Protein AF-A0A5D0D3T8-F1 (afdb_monomer)

Radius of gyration: 17.82 Å; Cα contacts (8 Å, |Δi|>4): 551; chains: 1; bounding box: 51×37×52 Å

Nearest PDB structures (foldseek):
  6w3i-assembly1_B  TM=3.544E-01  e=1.203E-01  Homo sapiens
  4n7z-assembly1_A-2  TM=3.523E-01  e=1.956E-01  Homo sapiens
  8xpg-assembly1_B  TM=3.836E-01  e=3.356E-01  Homo sapiens
  4qtq-assembly1_A  TM=2.579E-01  e=4.485E+00  Xanthomonas citri pv. citri str. 306
  8wgo-assembly1_B  TM=1.295E-01  e=2.911E+00  Streptococcus pneumoniae

Organism: NCBI:txid862114

pLDDT: mean 92.75, std 7.11, range [47.78, 98.62]

Mean predicted aligned error: 4.24 Å

Solvent-accessible surface area (backbone atoms only — not comparable to full-atom values): 12600 Å² total; per-residue (Å²): 130,83,82,55,67,49,66,22,55,34,93,87,76,73,41,66,54,67,61,87,79,74,75,49,91,90,37,82,38,55,22,42,26,86,27,64,50,51,33,82,59,53,96,88,52,89,73,76,57,86,87,61,86,82,76,80,52,26,71,65,66,80,56,61,76,39,74,41,32,31,41,36,28,60,63,43,48,49,47,62,67,44,77,46,39,26,57,46,58,26,37,65,29,66,76,61,35,47,88,73,35,53,82,42,50,65,54,14,24,44,34,33,30,23,37,75,43,80,77,48,75,63,76,56,34,32,39,31,34,30,40,30,67,40,65,45,40,54,72,48,32,66,79,76,36,75,77,42,85,21,77,66,49,39,55,56,44,45,69,31,71,70,16,33,33,32,72,55,94,53,36,34,44,36,38,12,32,55,95,76,59,32,37,34,36,34,38,30,38,56,55,98,91,40,41,28,42,35,34,36,33,45,39,42,96,78,43,42,33,32,35,36,28,22,23,40,41,45,65,72,48,42,54,54,38,58,74,61,38,48,79,57,132

Foldseek 3Di:
DDWDKDWAAQPPPRHTFDDDPDDPPQFPAKAAEPQKFWDPDDPPDDDDDFPDDDDDTAQADDDAQDKTKIKGFPPDIDTAPDKGKYKDFGDPCSVVNCLVVVVRLQRIWIWIWGFNDWPDDDNTMTITMIHTHDIGRLNCQQVPFDEDAPPPVLVVLVVAAAWAWEDDDQWIWIWHDDVPQWTKIWIWGQDPNWIWGAKMWTDHSRGTMMGGHTHTYDPVSNVVSVVRHDYDD

Structure (mmCIF, N/CA/C/O backbone):
data_AF-A0A5D0D3T8-F1
#
_entry.id   AF-A0A5D0D3T8-F1
#
loop_
_atom_site.group_PDB
_atom_site.id
_atom_site.type_symbol
_atom_site.label_atom_id
_atom_site.label_alt_id
_atom_site.label_comp_id
_atom_site.label_asym_id
_atom_site.label_entity_id
_atom_site.label_seq_id
_atom_site.pdbx_PDB_ins_code
_atom_site.Cartn_x
_atom_site.Cartn_y
_atom_site.Cartn_z
_atom_site.occupancy
_atom_site.B_iso_or_equiv
_atom_site.auth_seq_id
_atom_site.auth_comp_id
_atom_site.auth_asym_id
_atom_site.auth_atom_id
_atom_site.pdbx_PDB_model_num
ATOM 1 N N . MET A 1 1 ? 30.427 -3.604 -12.478 1.00 47.78 1 MET A N 1
ATOM 2 C CA . MET A 1 1 ? 29.131 -3.521 -13.167 1.00 47.78 1 MET A CA 1
ATOM 3 C C . MET A 1 1 ? 28.343 -2.585 -12.295 1.00 47.78 1 MET A C 1
ATOM 5 O O . MET A 1 1 ? 28.154 -2.926 -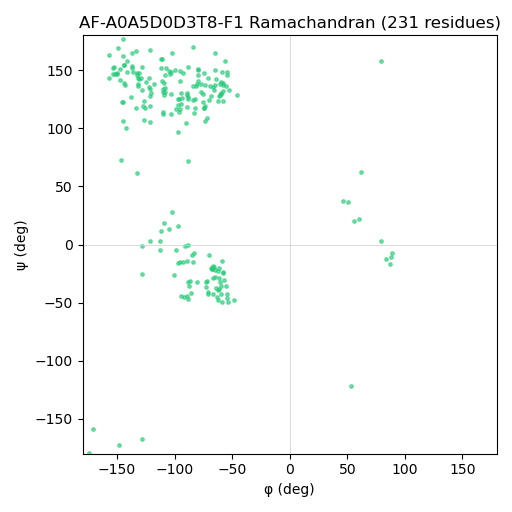11.135 1.00 47.78 1 MET A O 1
ATOM 9 N N . ASP A 1 2 ? 28.119 -1.367 -12.769 1.00 60.19 2 ASP A N 1
ATOM 10 C CA . ASP A 1 2 ? 27.501 -0.336 -11.941 1.00 60.19 2 ASP A CA 1
ATOM 11 C C . ASP A 1 2 ? 26.056 -0.749 -11.659 1.00 60.19 2 ASP A C 1
ATOM 13 O O . ASP A 1 2 ? 25.374 -1.266 -12.546 1.00 60.19 2 ASP A O 1
ATOM 17 N N . GLU A 1 3 ? 25.634 -0.609 -10.407 1.00 82.62 3 GLU A N 1
ATOM 18 C CA . GLU A 1 3 ? 24.265 -0.893 -9.990 1.00 82.62 3 GLU A CA 1
ATOM 19 C C . GLU A 1 3 ? 23.316 0.067 -10.722 1.00 82.62 3 GLU A C 1
ATOM 21 O O . GLU A 1 3 ? 23.489 1.286 -10.661 1.00 82.62 3 GLU A O 1
ATOM 26 N N . GLU A 1 4 ? 22.336 -0.468 -11.457 1.00 93.25 4 GLU A N 1
ATOM 27 C CA . GLU A 1 4 ? 21.310 0.366 -12.080 1.00 93.25 4 GLU A CA 1
ATOM 28 C C . GLU A 1 4 ? 20.343 0.847 -10.995 1.00 93.25 4 GLU A C 1
ATOM 30 O O . GLU A 1 4 ? 19.691 0.042 -10.334 1.00 93.25 4 GLU A O 1
ATOM 35 N N . ILE A 1 5 ? 20.269 2.163 -10.799 1.00 93.38 5 ILE A N 1
ATOM 36 C CA . ILE A 1 5 ? 19.398 2.804 -9.811 1.00 93.38 5 ILE A CA 1
ATOM 37 C C . ILE A 1 5 ? 18.285 3.543 -10.547 1.00 93.38 5 ILE A C 1
ATOM 39 O O . ILE A 1 5 ? 18.540 4.292 -11.494 1.00 93.38 5 ILE A O 1
ATOM 43 N N . ILE A 1 6 ? 17.055 3.356 -10.081 1.00 94.12 6 ILE A N 1
ATOM 44 C CA . ILE A 1 6 ? 15.869 4.073 -10.541 1.00 94.12 6 ILE A CA 1
ATOM 45 C C . ILE A 1 6 ? 15.547 5.113 -9.482 1.00 94.12 6 ILE A C 1
ATOM 47 O O . ILE A 1 6 ? 15.192 4.760 -8.361 1.00 94.12 6 ILE A O 1
ATOM 51 N N . VAL A 1 7 ? 15.704 6.386 -9.832 1.00 94.12 7 VAL A N 1
ATOM 52 C CA . VAL A 1 7 ? 15.409 7.520 -8.957 1.00 94.12 7 VAL A CA 1
ATOM 53 C C . VAL A 1 7 ? 14.914 8.689 -9.795 1.00 94.12 7 VAL A C 1
ATOM 55 O O . VAL A 1 7 ? 15.422 8.933 -10.891 1.00 94.12 7 VAL A O 1
ATOM 58 N N . PHE A 1 8 ? 13.934 9.411 -9.262 1.00 91.62 8 PHE A N 1
ATOM 59 C CA . PHE A 1 8 ? 13.349 10.584 -9.902 1.00 91.62 8 PHE A CA 1
ATOM 60 C C . PHE A 1 8 ? 13.686 11.869 -9.142 1.00 91.62 8 PHE A C 1
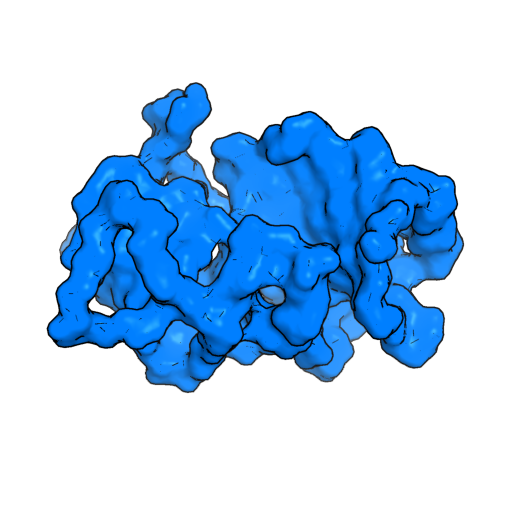ATOM 62 O O . PHE A 1 8 ? 14.046 11.853 -7.960 1.00 91.62 8 PHE A O 1
ATOM 69 N N . GLU A 1 9 ? 13.577 12.996 -9.840 1.00 89.19 9 GLU A N 1
ATOM 70 C CA . GLU A 1 9 ? 13.758 14.320 -9.255 1.00 89.19 9 GLU A CA 1
ATOM 71 C C . GLU A 1 9 ? 12.472 14.770 -8.549 1.00 89.19 9 GLU A C 1
ATOM 73 O O . GLU A 1 9 ? 11.363 14.643 -9.075 1.00 89.19 9 GLU A O 1
ATOM 78 N N . CYS A 1 10 ? 12.616 15.338 -7.354 1.00 85.38 10 CYS A N 1
ATOM 79 C CA . CYS A 1 10 ? 11.517 15.970 -6.649 1.00 85.38 10 CYS A CA 1
ATOM 80 C C . CYS A 1 10 ? 11.099 17.263 -7.351 1.00 85.38 10 CYS A C 1
ATOM 82 O O . CYS A 1 10 ? 11.894 18.192 -7.488 1.00 85.38 10 CYS A O 1
ATOM 84 N N . THR A 1 11 ? 9.820 17.368 -7.707 1.00 82.81 11 THR A N 1
ATOM 85 C CA . THR A 1 11 ? 9.253 18.555 -8.369 1.00 82.81 11 THR A CA 1
ATOM 86 C C . THR A 1 11 ? 9.238 19.804 -7.486 1.00 82.81 11 THR A C 1
ATOM 88 O O . THR A 1 11 ? 9.128 20.910 -8.008 1.00 82.81 11 THR A O 1
ATOM 91 N N . VAL A 1 12 ? 9.361 19.642 -6.163 1.00 84.56 12 VAL A N 1
ATOM 92 C CA . VAL A 1 12 ? 9.356 20.745 -5.189 1.00 84.56 12 VAL A CA 1
ATOM 93 C C . VAL A 1 12 ? 10.760 21.308 -4.964 1.00 84.56 12 VAL A C 1
ATOM 95 O O . VAL A 1 12 ? 10.944 22.522 -4.947 1.00 84.56 12 VAL A O 1
ATOM 98 N N . CYS A 1 13 ? 11.759 20.442 -4.757 1.00 87.50 13 CYS A N 1
ATOM 99 C CA . CYS A 1 13 ? 13.102 20.866 -4.340 1.00 87.50 13 CYS A CA 1
ATOM 100 C C . CYS A 1 13 ? 14.201 20.636 -5.386 1.00 87.50 13 CYS A C 1
ATOM 102 O O . CYS A 1 13 ? 15.341 21.041 -5.149 1.00 87.50 13 CYS A O 1
ATOM 104 N N . HIS A 1 14 ? 13.875 20.005 -6.517 1.00 86.00 14 HIS A N 1
ATOM 105 C CA . HIS A 1 14 ? 14.788 19.710 -7.626 1.00 86.00 14 HIS A CA 1
ATOM 106 C C . HIS A 1 14 ? 15.989 18.827 -7.264 1.00 86.00 14 HIS A C 1
ATOM 108 O O . HIS A 1 14 ? 17.032 18.841 -7.918 1.00 86.00 14 HIS A O 1
ATOM 114 N N . LYS A 1 15 ? 15.866 18.061 -6.178 1.00 87.69 15 LYS A N 1
ATOM 115 C CA . LYS A 1 15 ? 16.846 17.054 -5.765 1.00 87.69 15 LYS A CA 1
ATOM 116 C C . LYS A 1 15 ? 16.282 15.668 -6.026 1.00 87.69 15 LYS A C 1
ATOM 118 O O . LYS A 1 15 ? 15.072 15.472 -5.951 1.00 87.69 15 LYS A O 1
ATOM 123 N N . ASN A 1 16 ? 17.164 14.706 -6.269 1.00 85.38 16 ASN A N 1
ATOM 124 C CA . ASN A 1 16 ? 16.779 13.299 -6.282 1.00 85.38 16 ASN A CA 1
ATOM 125 C C . ASN A 1 16 ? 16.199 12.912 -4.921 1.00 85.38 16 ASN A C 1
ATOM 127 O O . ASN A 1 16 ? 16.737 13.326 -3.888 1.00 85.38 16 ASN A O 1
ATOM 131 N N . TYR A 1 17 ? 15.136 12.110 -4.927 1.00 82.44 17 TYR A N 1
ATOM 132 C CA . TYR A 1 17 ? 14.602 11.554 -3.689 1.00 82.44 17 TYR A CA 1
ATOM 133 C C . TYR A 1 17 ? 15.673 10.753 -2.966 1.00 82.44 17 TYR A C 1
ATOM 135 O O . TYR A 1 17 ? 16.451 10.023 -3.582 1.00 82.44 17 TYR A O 1
ATOM 143 N N . GLU A 1 18 ? 15.729 10.894 -1.647 1.00 82.81 18 GLU A N 1
ATOM 144 C CA . GLU A 1 18 ? 16.496 9.965 -0.836 1.00 82.81 18 GLU A CA 1
ATOM 145 C C . GLU A 1 18 ? 15.731 8.652 -0.743 1.00 82.81 18 GLU A C 1
ATOM 147 O O . GLU A 1 18 ? 14.502 8.625 -0.739 1.00 82.81 18 GLU A O 1
ATOM 152 N N . LYS A 1 19 ? 16.466 7.548 -0.661 1.00 82.50 19 LYS A N 1
ATOM 153 C CA . LYS A 1 19 ? 15.850 6.255 -0.413 1.00 82.50 19 LYS A CA 1
ATOM 154 C C . LYS A 1 19 ? 15.115 6.299 0.923 1.00 82.50 19 LYS A C 1
ATOM 156 O O . LYS A 1 19 ? 15.707 6.709 1.925 1.00 82.50 19 LYS A O 1
ATOM 161 N N . ALA A 1 20 ? 13.858 5.865 0.939 1.00 75.94 20 ALA A N 1
ATOM 162 C CA . ALA A 1 20 ? 13.082 5.780 2.166 1.00 75.94 20 ALA A CA 1
ATOM 163 C C . ALA A 1 20 ? 13.813 4.876 3.175 1.00 75.94 20 ALA A C 1
ATOM 165 O O . ALA A 1 20 ? 14.158 3.736 2.874 1.00 75.94 20 ALA A O 1
ATOM 166 N N . LYS A 1 21 ? 14.096 5.411 4.367 1.00 66.75 21 LYS A N 1
ATOM 167 C CA . LYS A 1 21 ? 14.776 4.696 5.468 1.00 66.75 21 LYS A CA 1
A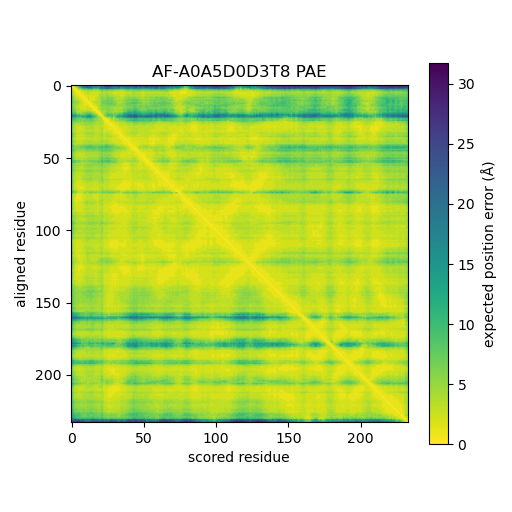TOM 168 C C . LYS A 1 21 ? 13.859 4.437 6.663 1.00 66.75 21 LYS A C 1
ATOM 170 O O . LYS A 1 21 ? 14.344 4.150 7.754 1.00 66.75 21 LYS A O 1
ATOM 175 N N . LYS A 1 22 ? 12.554 4.638 6.500 1.00 65.12 22 LYS A N 1
ATOM 176 C CA . LYS A 1 22 ? 11.613 4.642 7.618 1.00 65.12 22 LYS A CA 1
ATOM 177 C C . LYS A 1 22 ? 11.090 3.241 7.898 1.00 65.12 22 LYS A C 1
ATOM 179 O O . LYS A 1 22 ? 9.928 2.975 7.640 1.00 65.12 22 LYS A O 1
ATOM 184 N N . ASP A 1 23 ? 11.929 2.376 8.455 1.00 76.81 23 ASP A N 1
ATOM 185 C CA . ASP A 1 23 ? 11.395 1.230 9.192 1.00 76.81 23 ASP A CA 1
ATOM 186 C C . ASP A 1 23 ? 10.546 1.768 10.352 1.00 76.81 23 ASP A C 1
ATOM 188 O O . ASP A 1 23 ? 11.015 2.615 11.124 1.00 76.81 23 ASP A O 1
ATOM 192 N N . HIS A 1 24 ? 9.307 1.298 10.481 1.00 83.25 24 HIS A N 1
ATOM 193 C CA . HIS A 1 24 ? 8.466 1.634 11.625 1.00 83.25 24 HIS A CA 1
ATOM 194 C C . HIS A 1 24 ? 8.558 0.512 12.672 1.00 83.25 24 HIS A C 1
ATOM 196 O O . HIS A 1 24 ? 8.108 -0.598 12.398 1.00 83.25 24 HIS A O 1
ATOM 202 N N . PRO A 1 25 ? 9.114 0.750 13.878 1.00 85.38 25 PRO A N 1
ATOM 203 C CA . PRO A 1 25 ? 9.461 -0.325 14.821 1.00 85.38 25 PRO A CA 1
ATOM 204 C C . PRO A 1 25 ? 8.261 -1.158 15.296 1.00 85.38 25 PRO A C 1
ATOM 206 O O . PRO A 1 25 ? 8.403 -2.341 15.621 1.00 85.38 25 PRO A O 1
ATOM 209 N N . ASP A 1 26 ? 7.081 -0.545 15.326 1.00 91.62 26 ASP A N 1
ATOM 210 C CA . ASP A 1 26 ? 5.858 -1.196 15.787 1.00 91.62 26 ASP A CA 1
ATOM 211 C C . ASP A 1 26 ? 5.152 -2.027 14.707 1.00 91.62 26 ASP A C 1
ATOM 213 O O . ASP A 1 26 ? 4.341 -2.878 15.068 1.00 91.62 26 ASP A O 1
ATOM 217 N N . PHE A 1 27 ? 5.493 -1.851 13.424 1.00 93.75 27 PHE A N 1
ATOM 218 C CA . PHE A 1 27 ? 4.879 -2.568 12.303 1.00 93.75 27 PHE A CA 1
ATOM 219 C C . PHE A 1 27 ? 5.799 -3.658 11.747 1.00 93.75 27 PHE A C 1
ATOM 221 O O . PHE A 1 27 ? 7.026 -3.565 11.775 1.00 93.75 27 PHE A O 1
ATOM 228 N N . GLU A 1 28 ? 5.194 -4.719 11.228 1.00 95.12 28 GLU A N 1
ATOM 229 C CA . GLU A 1 28 ? 5.883 -5.856 10.623 1.00 95.12 28 GLU A CA 1
ATOM 230 C C . GLU A 1 28 ? 6.322 -5.588 9.187 1.00 95.12 28 GLU A C 1
ATOM 232 O O . GLU A 1 28 ? 7.339 -6.124 8.744 1.00 95.12 28 GLU A O 1
ATOM 237 N N . ILE A 1 29 ? 5.551 -4.780 8.460 1.00 96.00 29 ILE A N 1
ATOM 238 C CA . ILE A 1 29 ? 5.796 -4.450 7.060 1.00 96.00 29 ILE A CA 1
ATOM 239 C C . ILE A 1 29 ? 5.928 -2.938 6.934 1.00 96.00 29 ILE A C 1
ATOM 241 O O . ILE A 1 29 ? 5.131 -2.186 7.482 1.00 96.00 29 ILE A O 1
ATOM 245 N N . THR A 1 30 ? 6.931 -2.497 6.183 1.00 95.88 30 THR A N 1
ATOM 246 C CA . THR A 1 30 ? 7.117 -1.108 5.757 1.00 95.88 30 THR A CA 1
ATOM 247 C C . THR A 1 30 ? 7.283 -1.125 4.248 1.00 95.88 30 THR A C 1
ATOM 249 O O . THR A 1 30 ? 8.226 -1.742 3.753 1.00 95.88 30 THR A O 1
ATOM 252 N N . GLY A 1 31 ? 6.386 -0.462 3.524 1.00 95.31 31 GLY A N 1
ATOM 253 C CA . GLY A 1 31 ? 6.388 -0.406 2.068 1.00 95.31 31 GLY A CA 1
ATOM 254 C C . GLY A 1 31 ? 6.110 0.987 1.524 1.00 95.31 31 GLY A C 1
ATOM 255 O O . GLY A 1 31 ? 5.648 1.872 2.234 1.00 95.31 31 GLY A O 1
ATOM 256 N N . LEU A 1 32 ? 6.412 1.170 0.244 1.00 95.06 32 LEU A N 1
ATOM 257 C CA . LEU A 1 32 ? 6.058 2.374 -0.497 1.00 95.06 32 LEU A CA 1
ATOM 258 C C . LEU A 1 32 ? 4.554 2.383 -0.796 1.00 95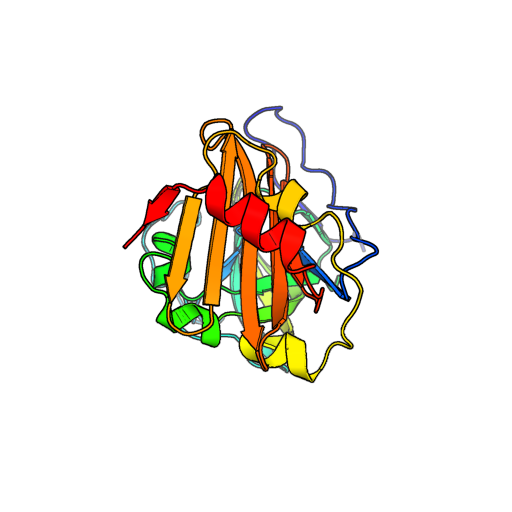.06 32 LEU A C 1
ATOM 260 O O . LEU A 1 32 ? 4.014 1.361 -1.230 1.00 95.06 32 LEU A O 1
ATOM 264 N N . ASP A 1 33 ? 3.907 3.525 -0.628 1.00 94.31 33 ASP A N 1
ATOM 265 C CA . ASP A 1 33 ? 2.516 3.744 -1.022 1.00 94.31 33 ASP A CA 1
ATOM 266 C C . ASP A 1 33 ? 2.463 4.662 -2.245 1.00 94.31 33 ASP A C 1
ATOM 268 O O . ASP A 1 33 ? 3.337 5.502 -2.421 1.00 94.31 33 ASP A O 1
ATOM 272 N N . ASN A 1 34 ? 1.496 4.440 -3.136 1.00 91.62 34 ASN A N 1
ATOM 273 C CA . ASN A 1 34 ? 1.157 5.344 -4.238 1.00 91.62 34 ASN A CA 1
ATOM 274 C C . ASN A 1 34 ? 2.357 5.897 -5.059 1.00 91.62 34 ASN A C 1
ATOM 276 O O . ASN A 1 34 ? 2.360 7.028 -5.534 1.00 91.62 34 ASN A O 1
ATOM 280 N N . VAL A 1 35 ? 3.384 5.070 -5.281 1.00 92.75 35 VAL A N 1
ATOM 281 C CA . VAL A 1 35 ? 4.520 5.357 -6.189 1.00 92.75 35 VAL A CA 1
ATOM 282 C C . VAL A 1 35 ? 4.548 4.438 -7.414 1.00 92.75 35 VAL A C 1
ATOM 284 O O . VAL A 1 35 ? 5.509 4.449 -8.192 1.00 92.75 35 VAL A O 1
ATOM 287 N N . MET A 1 36 ? 3.539 3.576 -7.536 1.00 93.81 36 MET A N 1
ATOM 288 C CA . MET A 1 36 ? 3.488 2.488 -8.499 1.00 93.81 36 MET A CA 1
ATOM 289 C C . MET A 1 36 ? 2.067 2.269 -9.006 1.00 93.81 36 MET A C 1
ATOM 291 O O . MET A 1 36 ? 1.166 1.919 -8.245 1.00 93.81 36 MET A O 1
ATOM 295 N N . ASP A 1 37 ? 1.914 2.369 -10.320 1.00 95.94 37 ASP A N 1
ATOM 296 C CA . ASP A 1 37 ? 0.695 2.001 -11.017 1.00 95.94 37 ASP A CA 1
ATOM 297 C C . ASP A 1 37 ? 0.813 0.562 -11.535 1.00 95.94 37 ASP A C 1
ATOM 299 O O . ASP A 1 37 ? 1.650 0.243 -12.390 1.00 95.94 37 ASP A O 1
ATOM 303 N N . TRP A 1 38 ? -0.050 -0.316 -11.032 1.00 97.00 38 TRP A N 1
ATOM 304 C CA . TRP A 1 38 ? -0.065 -1.730 -11.396 1.00 97.00 38 TRP A CA 1
ATOM 305 C C . TRP A 1 38 ? -0.763 -1.970 -12.732 1.00 97.00 38 TRP A C 1
ATOM 307 O O . TRP A 1 38 ? -1.813 -1.388 -13.000 1.00 97.00 38 TRP A O 1
ATOM 317 N N . SER A 1 39 ? -0.226 -2.879 -13.548 1.00 96.56 39 SER A N 1
ATOM 318 C CA . SER A 1 39 ? -0.817 -3.261 -14.833 1.00 96.56 39 SER A CA 1
ATOM 319 C C . SER A 1 39 ? -0.862 -4.779 -15.025 1.00 96.56 39 SER A C 1
ATOM 321 O O . SER A 1 39 ? -0.199 -5.537 -14.310 1.00 96.56 39 SER A O 1
ATOM 323 N N . ASP A 1 40 ? -1.633 -5.198 -16.028 1.00 96.44 40 ASP A N 1
ATOM 324 C CA . ASP A 1 40 ? -1.693 -6.582 -16.513 1.00 96.44 40 ASP A CA 1
ATOM 325 C C . ASP A 1 40 ? -0.951 -6.767 -17.850 1.00 96.44 40 ASP A C 1
ATOM 327 O O . ASP A 1 40 ? -1.102 -7.802 -18.507 1.00 96.44 40 ASP A O 1
ATOM 331 N N . PHE A 1 41 ? -0.147 -5.774 -18.256 1.00 96.50 41 PHE A N 1
ATOM 332 C CA . PHE A 1 41 ? 0.669 -5.851 -19.465 1.00 96.50 41 PHE A CA 1
ATOM 333 C C . PHE A 1 41 ? 1.740 -6.935 -19.353 1.00 96.50 41 PHE A C 1
ATOM 335 O O . PHE A 1 41 ? 2.270 -7.240 -18.278 1.00 96.50 41 PHE A O 1
ATOM 342 N N . ARG A 1 42 ? 2.089 -7.489 -20.509 1.00 92.75 42 ARG A N 1
ATOM 343 C CA . ARG A 1 42 ? 3.130 -8.492 -20.702 1.00 92.75 42 ARG A CA 1
ATOM 344 C C . ARG A 1 42 ? 4.314 -7.906 -21.467 1.00 92.75 42 ARG A C 1
ATOM 346 O O . ARG A 1 42 ? 4.158 -6.904 -22.159 1.00 92.75 42 ARG A O 1
ATOM 353 N N . PRO A 1 43 ? 5.504 -8.527 -21.384 1.00 84.62 43 PRO A N 1
ATOM 354 C CA . PRO A 1 43 ? 6.699 -8.020 -22.062 1.00 84.62 43 PRO A CA 1
ATOM 355 C C . PRO A 1 43 ? 6.567 -7.876 -23.583 1.00 84.62 43 PRO A C 1
ATOM 357 O O . PRO A 1 43 ? 7.322 -7.119 -24.186 1.00 84.62 43 PRO A O 1
ATOM 360 N N . GLU A 1 44 ? 5.664 -8.636 -24.200 1.00 88.44 44 GLU A N 1
ATOM 361 C CA . GLU A 1 44 ? 5.344 -8.582 -25.626 1.00 88.44 44 GLU A CA 1
ATOM 362 C C . GLU A 1 44 ? 4.303 -7.519 -26.018 1.00 88.44 44 GLU A C 1
ATOM 364 O O . GLU A 1 44 ? 4.098 -7.314 -27.215 1.00 88.44 44 GLU A O 1
ATOM 369 N N . ASP A 1 45 ? 3.646 -6.875 -25.051 1.00 92.38 45 ASP A N 1
ATOM 370 C CA . ASP A 1 45 ? 2.617 -5.869 -25.313 1.00 92.38 45 ASP A CA 1
ATOM 371 C C . ASP A 1 45 ? 3.232 -4.506 -25.669 1.00 92.38 45 ASP A C 1
ATOM 373 O O . ASP A 1 45 ? 4.303 -4.129 -25.184 1.00 92.38 45 ASP A O 1
ATOM 377 N N . ASP A 1 46 ? 2.510 -3.728 -26.478 1.00 92.75 46 ASP A N 1
ATOM 378 C CA . ASP A 1 46 ? 2.828 -2.318 -26.706 1.00 92.75 46 ASP A CA 1
ATOM 379 C C . ASP A 1 46 ? 2.442 -1.509 -25.459 1.00 92.75 46 ASP A C 1
ATOM 381 O O . ASP A 1 46 ? 1.260 -1.281 -25.183 1.00 92.75 46 ASP A O 1
ATOM 385 N N . LEU A 1 47 ? 3.446 -1.086 -24.689 1.00 95.81 47 LEU A N 1
ATOM 386 C CA . LEU A 1 47 ? 3.228 -0.305 -23.473 1.00 95.81 47 LEU A CA 1
ATOM 387 C C . LEU A 1 47 ? 2.757 1.124 -23.802 1.00 95.81 47 LEU A C 1
ATOM 389 O O . LEU A 1 47 ? 3.270 1.733 -24.748 1.00 95.81 47 LEU A O 1
ATOM 393 N N . PRO A 1 48 ? 1.843 1.700 -22.996 1.00 96.38 48 PRO A N 1
ATOM 394 C CA . PRO A 1 48 ? 1.499 3.115 -23.083 1.00 96.38 48 PRO A CA 1
ATOM 395 C C . PRO A 1 48 ? 2.743 3.997 -22.969 1.00 96.38 48 PRO A C 1
ATOM 397 O O . PRO A 1 48 ? 3.694 3.669 -22.247 1.00 96.38 48 PRO A O 1
ATOM 400 N N . GLY A 1 49 ? 2.722 5.153 -23.632 1.00 94.94 49 GLY A N 1
ATOM 401 C CA . GLY A 1 49 ? 3.813 6.118 -23.501 1.00 94.94 49 GLY A CA 1
ATOM 402 C C . GLY A 1 49 ? 3.995 6.550 -22.041 1.00 94.94 49 GLY A C 1
ATOM 403 O O . GLY A 1 49 ? 3.028 6.634 -21.289 1.00 94.94 49 GLY A O 1
ATOM 404 N N . LEU A 1 50 ? 5.222 6.865 -21.620 1.00 94.38 50 LEU A N 1
ATOM 405 C CA . LEU A 1 50 ? 5.496 7.250 -20.225 1.00 94.38 50 LEU A CA 1
ATOM 406 C C . LEU A 1 50 ? 4.675 8.459 -19.743 1.00 94.38 50 LEU A C 1
ATOM 408 O O . LEU A 1 50 ? 4.339 8.534 -18.567 1.00 94.38 50 LEU A O 1
ATOM 412 N N . ASP A 1 51 ? 4.325 9.379 -20.644 1.00 92.56 51 ASP A N 1
ATOM 413 C CA . ASP A 1 51 ? 3.516 10.567 -20.332 1.00 92.56 51 ASP A CA 1
ATOM 414 C C . ASP A 1 51 ? 2.000 10.335 -20.510 1.00 92.56 51 ASP A C 1
ATOM 416 O O . ASP A 1 51 ? 1.187 11.238 -20.274 1.00 92.56 51 ASP A O 1
ATOM 420 N N . GLU A 1 52 ? 1.596 9.135 -20.935 1.00 93.06 52 GLU A N 1
ATOM 421 C CA . GLU A 1 52 ? 0.198 8.767 -21.119 1.00 93.06 52 GLU A CA 1
ATOM 422 C C . GLU A 1 52 ? -0.476 8.520 -19.766 1.00 93.06 52 GLU A C 1
ATOM 424 O O . GLU A 1 52 ? -0.051 7.693 -18.961 1.00 93.06 52 GLU A O 1
ATOM 429 N N . ARG A 1 53 ? -1.553 9.266 -19.505 1.00 85.19 53 ARG A N 1
ATOM 430 C CA . ARG A 1 53 ? -2.256 9.245 -18.212 1.00 85.19 53 ARG A CA 1
ATOM 431 C C . ARG A 1 53 ? -3.418 8.261 -18.145 1.00 85.19 53 ARG A C 1
ATOM 433 O O . ARG A 1 53 ? -3.945 8.040 -17.062 1.00 85.19 53 ARG A O 1
ATOM 440 N N . ILE A 1 54 ? -3.874 7.755 -19.288 1.00 89.44 54 ILE A N 1
ATOM 441 C CA . ILE A 1 54 ? -5.084 6.939 -19.379 1.00 89.44 54 ILE A CA 1
ATOM 442 C C . ILE A 1 54 ? -4.704 5.593 -19.969 1.00 89.44 54 ILE A C 1
ATOM 444 O O . ILE A 1 54 ? -4.483 5.477 -21.167 1.00 89.44 54 ILE A O 1
ATOM 448 N N . TRP A 1 55 ? -4.657 4.580 -19.118 1.00 94.69 55 TRP A N 1
ATOM 449 C CA . TRP A 1 55 ? -4.436 3.192 -19.496 1.00 94.69 55 TRP A CA 1
ATOM 450 C C . TRP A 1 55 ? -5.007 2.278 -18.404 1.00 94.69 55 TRP A C 1
ATOM 452 O O . TRP A 1 55 ? -5.341 2.733 -17.308 1.00 94.69 55 TRP A O 1
ATOM 462 N N . ALA A 1 56 ? -5.200 1.000 -18.726 1.00 92.44 56 ALA A N 1
ATOM 463 C CA . ALA A 1 56 ? -5.871 0.054 -17.837 1.00 92.44 56 ALA A CA 1
ATOM 464 C C . ALA A 1 56 ? -4.970 -0.367 -16.664 1.00 92.44 56 ALA A C 1
ATOM 466 O O . ALA A 1 56 ? -3.931 -0.994 -16.872 1.00 92.44 56 ALA A O 1
ATOM 467 N N . ARG A 1 57 ? -5.393 -0.051 -15.436 1.00 94.81 57 ARG A N 1
ATOM 468 C CA . ARG A 1 57 ? -4.719 -0.476 -14.201 1.00 94.81 57 ARG A CA 1
ATOM 469 C C . ARG A 1 57 ? -5.235 -1.839 -13.738 1.00 94.81 57 ARG A C 1
ATOM 471 O O . ARG A 1 57 ? -6.374 -2.199 -14.027 1.00 94.81 57 ARG A O 1
ATOM 478 N N . SER A 1 58 ? -4.398 -2.586 -13.024 1.00 96.56 58 SER A N 1
ATOM 479 C CA . SER A 1 58 ? -4.759 -3.907 -12.504 1.00 96.56 58 SER A CA 1
ATOM 480 C C . SER A 1 58 ? -5.868 -3.813 -11.454 1.00 96.56 58 SER A C 1
ATOM 482 O O . SER A 1 58 ? -5.790 -3.033 -10.506 1.00 96.56 58 SER A O 1
ATOM 484 N N . GLU A 1 59 ? -6.874 -4.673 -11.583 1.00 96.06 59 GLU A N 1
ATOM 485 C CA . GLU A 1 59 ? -7.923 -4.873 -10.573 1.00 96.06 59 GLU A CA 1
ATOM 486 C C . GLU A 1 59 ? -7.544 -5.952 -9.548 1.00 96.06 59 GLU A C 1
ATOM 488 O O . GLU A 1 59 ? -8.200 -6.105 -8.520 1.00 96.06 59 GLU A O 1
ATOM 493 N N . LYS A 1 60 ? -6.509 -6.752 -9.828 1.00 95.69 60 LYS A N 1
ATOM 494 C CA . LYS A 1 60 ? -6.178 -7.941 -9.038 1.00 95.69 60 LYS A CA 1
ATOM 495 C C . LYS A 1 60 ? -4.782 -7.855 -8.467 1.00 95.69 60 LYS A C 1
ATOM 497 O O . LYS A 1 60 ? -3.824 -7.591 -9.200 1.00 95.69 60 LYS A O 1
ATOM 502 N N . ALA A 1 61 ? -4.689 -8.182 -7.181 1.00 96.50 61 ALA A N 1
ATOM 503 C CA . ALA A 1 61 ? -3.414 -8.324 -6.512 1.00 96.50 61 ALA A CA 1
ATOM 504 C C . ALA A 1 61 ? -2.523 -9.319 -7.269 1.00 96.50 61 ALA A C 1
ATOM 506 O O . ALA A 1 61 ? -3.020 -10.290 -7.862 1.00 96.50 61 ALA A O 1
ATOM 507 N N . PRO A 1 62 ? -1.207 -9.078 -7.268 1.00 97.38 62 PRO A N 1
ATOM 508 C CA . PRO A 1 62 ? -0.272 -10.030 -7.820 1.00 97.38 62 PRO A CA 1
ATOM 509 C C . PRO A 1 62 ? -0.254 -11.342 -7.027 1.00 97.38 62 PRO A C 1
ATOM 511 O O . PRO A 1 62 ? -0.729 -11.417 -5.896 1.00 97.38 62 PRO A O 1
ATOM 514 N N . THR A 1 63 ? 0.319 -12.393 -7.609 1.00 97.69 63 THR A N 1
ATOM 515 C CA . THR A 1 63 ? 0.612 -13.666 -6.935 1.00 97.69 63 THR A CA 1
ATOM 516 C C . THR A 1 63 ? 2.120 -13.861 -6.770 1.00 97.69 63 THR A C 1
ATOM 518 O O . THR A 1 63 ? 2.897 -13.581 -7.678 1.00 97.69 63 THR A O 1
ATOM 521 N N . ALA A 1 64 ? 2.561 -14.396 -5.629 1.00 98.12 64 ALA A N 1
ATOM 522 C CA . ALA A 1 64 ? 3.972 -14.723 -5.417 1.00 98.12 64 ALA A CA 1
ATOM 523 C C . ALA A 1 64 ? 4.528 -15.653 -6.518 1.00 98.12 64 ALA A C 1
ATOM 525 O O . ALA A 1 64 ? 3.897 -16.637 -6.910 1.00 98.12 64 ALA A O 1
ATOM 526 N N . GLY A 1 65 ? 5.732 -15.346 -7.002 1.00 98.12 65 GLY A N 1
ATOM 527 C CA . GLY A 1 65 ? 6.417 -16.053 -8.085 1.00 98.12 65 GLY A CA 1
ATOM 528 C C . GLY A 1 65 ? 6.104 -15.545 -9.494 1.00 98.12 65 GLY A C 1
ATOM 529 O O . GLY A 1 65 ? 6.738 -15.995 -10.453 1.00 98.12 65 GLY A O 1
ATOM 530 N N . GLU A 1 66 ? 5.154 -14.623 -9.652 1.00 97.25 66 GLU A N 1
ATOM 531 C CA . GLU A 1 66 ? 4.839 -14.045 -10.955 1.00 97.25 66 GLU A CA 1
ATOM 532 C C . GLU A 1 66 ? 5.764 -12.875 -11.327 1.00 97.25 66 GLU A C 1
ATOM 534 O O . GLU A 1 66 ? 6.523 -12.350 -10.506 1.00 97.25 66 GLU A O 1
ATOM 539 N N . ARG A 1 67 ? 5.660 -12.450 -12.591 1.00 97.62 67 ARG A N 1
ATOM 540 C CA . ARG A 1 67 ? 6.215 -11.184 -13.068 1.00 97.62 67 ARG A CA 1
ATOM 541 C C . ARG A 1 67 ? 5.096 -10.205 -13.369 1.00 97.62 67 ARG A C 1
ATOM 543 O O . ARG A 1 67 ? 4.095 -10.603 -13.964 1.00 97.62 67 ARG A O 1
ATOM 550 N N . ARG A 1 68 ? 5.290 -8.938 -13.008 1.00 97.88 68 ARG A N 1
ATOM 551 C CA . ARG A 1 68 ? 4.364 -7.852 -13.351 1.00 97.88 68 ARG A CA 1
ATOM 552 C C . ARG A 1 68 ? 5.097 -6.684 -13.968 1.00 97.88 68 ARG A C 1
ATOM 554 O O . ARG A 1 68 ? 6.204 -6.359 -13.554 1.00 97.88 68 ARG A O 1
ATOM 561 N N . ILE A 1 69 ? 4.449 -6.049 -14.934 1.00 98.00 69 ILE A N 1
ATOM 562 C CA . ILE A 1 69 ? 4.880 -4.760 -15.460 1.00 98.00 69 ILE A CA 1
ATOM 563 C C . ILE A 1 69 ? 4.114 -3.676 -14.713 1.00 98.00 69 ILE A C 1
ATOM 565 O O . ILE A 1 69 ? 2.891 -3.745 -14.573 1.00 98.00 69 ILE A O 1
ATOM 569 N N . VAL A 1 70 ? 4.836 -2.680 -14.222 1.00 97.75 70 VAL A N 1
ATOM 570 C CA . VAL A 1 70 ? 4.267 -1.549 -13.487 1.00 97.75 70 VAL A CA 1
ATOM 571 C C . VAL A 1 70 ? 4.919 -0.257 -13.955 1.00 97.75 70 VAL A C 1
ATOM 573 O O . VAL A 1 70 ? 6.068 -0.265 -14.413 1.00 97.75 70 VAL A O 1
ATOM 576 N N . GLN A 1 71 ? 4.204 0.855 -13.821 1.00 97.44 71 GLN A N 1
ATOM 577 C CA . GLN A 1 71 ? 4.794 2.173 -14.005 1.00 97.44 71 GLN A CA 1
ATOM 578 C C . GLN A 1 71 ? 5.132 2.746 -12.634 1.00 97.44 71 GLN A C 1
ATOM 580 O O . GLN A 1 71 ? 4.242 2.973 -11.822 1.00 97.44 71 GLN A O 1
ATOM 585 N N . VAL A 1 72 ? 6.414 2.980 -12.374 1.00 96.31 72 VAL A N 1
ATOM 586 C CA . VAL A 1 72 ? 6.868 3.670 -11.164 1.00 96.31 72 VAL A CA 1
ATOM 587 C C . VAL A 1 72 ? 7.062 5.153 -11.441 1.00 96.31 72 VAL A C 1
ATOM 589 O O . VAL A 1 72 ? 7.426 5.552 -12.552 1.00 96.31 72 VAL A O 1
ATOM 592 N N . HIS A 1 73 ? 6.849 5.969 -10.419 1.00 93.50 73 HIS A N 1
ATOM 593 C CA . HIS A 1 73 ? 7.033 7.414 -10.463 1.00 93.50 73 HIS A CA 1
ATOM 594 C C . HIS A 1 73 ? 7.558 7.934 -9.126 1.00 93.50 73 HIS A C 1
ATOM 596 O O . HIS A 1 73 ? 7.745 7.170 -8.181 1.00 93.50 73 HIS A O 1
ATOM 602 N N . SER A 1 74 ? 7.840 9.234 -9.038 1.00 87.19 74 SER A N 1
ATOM 603 C CA . SER A 1 74 ? 8.160 9.883 -7.762 1.00 87.19 74 SER A CA 1
ATOM 604 C C . SER A 1 74 ? 7.156 9.450 -6.686 1.00 87.19 74 SER A C 1
ATOM 606 O O . SER A 1 74 ? 5.955 9.497 -6.946 1.00 87.19 74 SER A O 1
ATOM 608 N N . HIS A 1 75 ? 7.596 8.980 -5.518 1.00 87.25 75 HIS A N 1
ATOM 609 C CA . HIS A 1 75 ? 8.920 9.135 -4.879 1.00 87.25 75 HIS A CA 1
ATOM 610 C C . HIS A 1 75 ? 9.859 7.920 -4.980 1.00 87.25 75 HIS A C 1
ATOM 612 O O . HIS A 1 75 ? 10.710 7.709 -4.116 1.00 87.25 75 HIS A O 1
ATOM 618 N N . PHE A 1 76 ? 9.727 7.101 -6.023 1.00 92.25 76 PHE A N 1
ATOM 619 C CA . PHE A 1 76 ? 10.470 5.847 -6.148 1.00 92.25 76 PHE A CA 1
ATOM 620 C C . PHE A 1 76 ? 12.000 6.038 -6.199 1.00 92.25 76 PHE A C 1
ATOM 622 O O . PHE A 1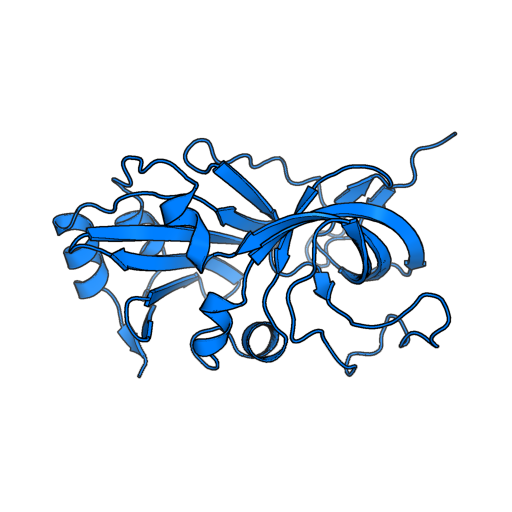 76 ? 12.530 6.785 -7.027 1.00 92.25 76 PHE A O 1
ATOM 629 N N . HIS A 1 77 ? 12.710 5.314 -5.329 1.00 93.00 77 HIS A N 1
ATOM 630 C CA . HIS A 1 77 ? 14.170 5.213 -5.310 1.00 93.00 77 HIS A CA 1
ATOM 631 C C . HIS A 1 77 ? 14.579 3.782 -4.956 1.00 93.00 77 HIS A C 1
ATOM 633 O O . HIS A 1 77 ? 14.610 3.428 -3.778 1.00 93.00 77 HIS A O 1
ATOM 639 N N . MET A 1 78 ? 14.942 2.980 -5.960 1.00 93.88 78 MET A N 1
ATOM 640 C CA . MET A 1 78 ? 15.373 1.590 -5.762 1.00 93.88 78 MET A CA 1
ATOM 641 C C . MET A 1 78 ? 16.522 1.199 -6.687 1.00 93.88 78 MET A C 1
ATOM 643 O O . MET A 1 78 ? 16.606 1.653 -7.830 1.00 93.88 78 MET A O 1
ATOM 647 N N . THR A 1 79 ? 17.382 0.307 -6.199 1.00 94.81 79 THR A N 1
ATOM 648 C CA . THR A 1 79 ? 18.390 -0.369 -7.021 1.00 94.81 79 THR A CA 1
ATOM 649 C C . THR A 1 79 ? 17.765 -1.587 -7.707 1.00 94.81 79 THR A C 1
ATOM 651 O O . THR A 1 79 ? 17.040 -2.359 -7.083 1.00 94.81 79 THR A O 1
ATOM 654 N N . VAL A 1 80 ? 18.040 -1.800 -8.995 1.00 96.06 80 VAL A N 1
ATOM 655 C CA . VAL A 1 80 ? 17.597 -3.004 -9.716 1.00 96.06 80 VAL A CA 1
ATOM 656 C C . VAL A 1 80 ? 18.147 -4.257 -9.024 1.00 96.06 80 VAL A C 1
ATOM 658 O O . VAL A 1 80 ? 19.331 -4.344 -8.701 1.00 96.06 80 VAL A O 1
ATOM 661 N N . GLY A 1 81 ? 17.276 -5.238 -8.795 1.00 95.75 81 GLY A N 1
ATOM 662 C CA . GLY A 1 81 ? 17.563 -6.467 -8.055 1.00 95.75 81 GLY A CA 1
ATOM 663 C C . GLY A 1 81 ? 17.349 -6.374 -6.541 1.00 95.75 81 GLY A C 1
ATOM 664 O O . GLY A 1 81 ? 17.338 -7.415 -5.884 1.00 95.75 81 GLY A O 1
ATOM 665 N N . GLU A 1 82 ? 17.146 -5.177 -5.987 1.00 94.50 82 GLU A N 1
ATOM 666 C CA . GLU A 1 82 ? 16.803 -4.994 -4.578 1.00 94.50 82 GLU A CA 1
ATOM 667 C C . GLU A 1 82 ? 15.330 -5.328 -4.300 1.00 94.50 82 GLU A C 1
ATOM 669 O O . GLU A 1 82 ? 14.442 -4.935 -5.060 1.00 94.50 82 GLU A O 1
ATOM 674 N N . SER A 1 83 ? 15.078 -6.025 -3.188 1.00 96.00 83 SER A N 1
ATOM 675 C CA . SER A 1 83 ? 13.726 -6.274 -2.684 1.00 96.00 83 SER A CA 1
ATOM 676 C C . SER A 1 83 ? 13.187 -5.073 -1.909 1.00 96.00 83 SER A C 1
ATOM 678 O O . SER A 1 83 ? 13.868 -4.528 -1.042 1.00 96.00 83 SER A O 1
ATOM 680 N N . PHE A 1 84 ? 11.923 -4.742 -2.133 1.00 95.75 84 PHE A N 1
ATOM 681 C CA . PHE A 1 84 ? 11.181 -3.733 -1.388 1.00 95.75 84 PHE A CA 1
ATOM 682 C C . PHE A 1 84 ? 9.715 -4.153 -1.247 1.00 95.75 84 PHE A C 1
ATOM 684 O O . PHE A 1 84 ? 9.228 -5.026 -1.969 1.00 95.75 84 PHE A O 1
ATOM 691 N N . TRP A 1 85 ? 9.015 -3.536 -0.300 1.00 97.19 85 TRP A N 1
ATOM 692 C CA . TRP A 1 85 ? 7.571 -3.679 -0.156 1.00 97.19 85 TRP A CA 1
ATOM 693 C C . TRP A 1 85 ? 6.855 -2.484 -0.772 1.00 97.19 85 TRP A C 1
ATOM 695 O O . TRP A 1 85 ? 7.362 -1.362 -0.753 1.00 97.19 85 TRP A O 1
ATOM 705 N N . THR A 1 86 ? 5.647 -2.714 -1.265 1.00 97.06 86 THR A N 1
ATOM 706 C CA . THR A 1 86 ? 4.720 -1.659 -1.670 1.00 97.06 86 THR A CA 1
ATOM 707 C C . THR A 1 86 ? 3.286 -2.062 -1.346 1.00 97.06 86 THR A C 1
ATOM 709 O O . THR A 1 86 ? 2.988 -3.255 -1.244 1.00 97.06 86 THR A O 1
ATOM 712 N N . LEU A 1 87 ? 2.405 -1.083 -1.163 1.00 97.75 87 LEU A N 1
ATOM 713 C CA . LEU A 1 87 ? 0.973 -1.316 -1.054 1.00 97.75 87 LEU A CA 1
ATOM 714 C C . LEU A 1 87 ? 0.365 -1.445 -2.459 1.00 97.75 87 LEU A C 1
ATOM 716 O O . LEU A 1 87 ? 0.411 -0.526 -3.273 1.00 97.75 87 LEU A O 1
ATOM 720 N N . PHE A 1 88 ? -0.198 -2.612 -2.751 1.00 98.12 88 PHE A N 1
ATOM 721 C CA . PHE A 1 88 ? -1.094 -2.812 -3.877 1.00 98.12 88 PHE A CA 1
ATOM 722 C C . PHE A 1 88 ? -2.512 -2.412 -3.472 1.00 98.12 88 PHE A C 1
ATOM 724 O O . PHE A 1 88 ? -3.093 -2.995 -2.551 1.00 98.12 88 PHE A O 1
ATOM 731 N N . THR A 1 89 ? -3.076 -1.493 -4.246 1.00 97.06 89 THR A N 1
ATOM 732 C CA . THR A 1 89 ? -4.479 -1.095 -4.181 1.00 97.06 89 THR A CA 1
ATOM 733 C C . THR A 1 89 ? -5.101 -1.350 -5.556 1.00 97.06 89 THR A C 1
ATOM 735 O O . THR A 1 89 ? -4.531 -0.903 -6.557 1.00 97.06 89 THR A O 1
ATOM 738 N N . PRO A 1 90 ? -6.234 -2.071 -5.647 1.00 97.00 90 PRO A N 1
ATOM 739 C CA . PRO A 1 90 ? -6.930 -2.271 -6.913 1.00 97.00 90 PRO A CA 1
ATOM 740 C C . PRO A 1 90 ? -7.308 -0.958 -7.608 1.00 97.00 90 PRO A C 1
ATOM 742 O O . PRO A 1 90 ? -7.411 0.100 -6.982 1.00 97.00 90 PRO A O 1
ATOM 745 N N . ALA A 1 91 ? -7.514 -1.038 -8.923 1.00 95.31 91 ALA A N 1
ATOM 746 C CA . ALA A 1 91 ? -7.666 0.121 -9.794 1.00 95.31 91 ALA A CA 1
ATOM 747 C C . ALA A 1 91 ? -8.662 1.178 -9.285 1.00 95.31 91 ALA A C 1
ATOM 749 O O . ALA A 1 91 ? -8.322 2.362 -9.299 1.00 95.31 91 ALA A O 1
ATOM 750 N N . LEU A 1 92 ? -9.867 0.798 -8.846 1.00 95.69 92 LEU A N 1
ATOM 751 C CA . LEU A 1 92 ? -10.915 1.776 -8.540 1.00 95.69 92 LEU A CA 1
ATOM 752 C C . LEU A 1 92 ? -10.600 2.582 -7.272 1.00 95.69 92 LEU A C 1
ATOM 754 O O . LEU A 1 92 ? -10.719 3.808 -7.276 1.00 95.69 92 LEU A O 1
ATOM 758 N N . SER A 1 93 ? -10.118 1.920 -6.226 1.00 95.69 93 SER A N 1
ATOM 759 C CA . SER A 1 93 ? -9.681 2.529 -4.969 1.00 95.69 93 SER A CA 1
ATOM 760 C C . SER A 1 93 ? -8.383 3.290 -5.127 1.00 95.69 93 SER A C 1
ATOM 762 O O . SER A 1 93 ? -8.186 4.311 -4.481 1.00 95.69 93 SER A O 1
ATOM 764 N N . HIS A 1 94 ? -7.504 2.850 -6.020 1.00 93.25 94 HIS A N 1
ATOM 765 C CA . HIS A 1 94 ? -6.297 3.602 -6.321 1.00 93.25 94 HIS A CA 1
ATOM 766 C C . HIS A 1 94 ? -6.624 4.944 -7.014 1.00 93.25 94 HIS A C 1
ATOM 768 O O . HIS A 1 94 ? -5.903 5.920 -6.831 1.00 93.25 94 HIS A O 1
ATOM 774 N N . PHE A 1 95 ? -7.734 5.040 -7.761 1.00 91.50 95 PHE A N 1
ATOM 775 C CA . PHE A 1 95 ? -8.197 6.314 -8.329 1.00 91.50 95 PHE A CA 1
ATOM 776 C C . PHE A 1 95 ? -9.061 7.153 -7.379 1.00 91.50 95 PHE A C 1
ATOM 778 O O . PHE A 1 95 ? -8.927 8.376 -7.374 1.00 91.50 95 PHE A O 1
ATOM 785 N N . ASN A 1 96 ? -9.975 6.526 -6.634 1.00 93.12 96 ASN A N 1
ATOM 786 C CA . ASN A 1 96 ? -11.045 7.228 -5.912 1.00 93.12 96 ASN A CA 1
ATOM 787 C C . ASN A 1 96 ? -11.038 6.999 -4.392 1.00 93.12 96 ASN A C 1
ATOM 789 O O . ASN A 1 96 ? -11.940 7.485 -3.715 1.00 93.12 96 ASN A O 1
ATOM 793 N N . GLY A 1 97 ? -10.061 6.259 -3.869 1.00 93.81 97 GLY A N 1
ATOM 794 C CA . GLY A 1 97 ? -9.990 5.856 -2.467 1.00 93.81 97 GLY A CA 1
ATOM 795 C C . GLY A 1 97 ? -10.893 4.668 -2.120 1.00 93.81 97 GLY A C 1
ATOM 796 O O . GLY A 1 97 ? -11.889 4.376 -2.793 1.00 93.81 97 GLY A O 1
ATOM 797 N N . TRP A 1 98 ? -10.546 3.971 -1.034 1.00 96.19 98 TRP A N 1
ATOM 798 C CA . TRP A 1 98 ? -11.375 2.895 -0.478 1.00 96.19 98 TRP A CA 1
ATOM 799 C C . TRP A 1 98 ? -12.712 3.399 0.081 1.00 96.19 98 TRP A C 1
ATOM 801 O O . TRP A 1 98 ? -13.636 2.616 0.229 1.00 96.19 98 TRP A O 1
ATOM 811 N N . ASP A 1 99 ? -12.857 4.685 0.390 1.00 94.12 99 ASP A N 1
ATOM 812 C CA . ASP A 1 99 ? -14.143 5.287 0.759 1.00 94.12 99 ASP A CA 1
ATOM 813 C C . ASP A 1 99 ? -15.154 5.272 -0.400 1.00 94.12 99 ASP A C 1
ATOM 815 O O . ASP A 1 99 ? -16.358 5.175 -0.163 1.00 94.12 99 ASP A O 1
ATOM 819 N N . SER A 1 100 ? -14.678 5.286 -1.650 1.00 95.81 100 SER A N 1
ATOM 820 C CA . SER A 1 100 ? -15.526 5.141 -2.842 1.00 95.81 100 SER A CA 1
ATOM 821 C C . SER A 1 100 ? -15.736 3.683 -3.272 1.00 95.81 100 SER A C 1
ATOM 823 O O . SER A 1 100 ? -16.795 3.355 -3.810 1.00 95.81 100 SER A O 1
ATOM 825 N N . HIS A 1 101 ? -14.743 2.815 -3.048 1.00 96.31 101 HIS A N 1
ATOM 826 C CA . HIS A 1 101 ? -14.738 1.403 -3.466 1.00 96.31 101 HIS A CA 1
ATOM 827 C C . HIS A 1 101 ? -14.301 0.465 -2.330 1.00 96.31 101 HIS A C 1
ATOM 829 O O . HIS A 1 101 ? -13.283 -0.227 -2.420 1.00 96.31 101 HIS A O 1
ATOM 835 N N . PRO A 1 102 ? -15.042 0.432 -1.214 1.00 96.50 102 PRO A N 1
ATOM 836 C CA . PRO A 1 102 ? -14.578 -0.230 -0.000 1.00 96.50 102 PRO A CA 1
ATOM 837 C C . PRO A 1 102 ? -14.473 -1.750 -0.116 1.00 96.50 102 PRO A C 1
ATOM 839 O O . PRO A 1 102 ? -13.712 -2.373 0.620 1.00 96.50 102 PRO A O 1
ATOM 842 N N . GLU A 1 103 ? -15.174 -2.365 -1.068 1.00 96.06 103 GLU A N 1
ATOM 843 C CA . GLU A 1 103 ? -15.036 -3.783 -1.392 1.00 96.06 103 GLU A CA 1
ATOM 844 C C . GLU A 1 103 ? -13.612 -4.190 -1.797 1.00 96.06 103 GLU A C 1
ATOM 846 O O . GLU A 1 103 ? -13.239 -5.352 -1.634 1.00 96.06 103 GLU A O 1
ATOM 851 N N . GLU A 1 104 ? -12.799 -3.249 -2.281 1.00 97.56 104 GLU A N 1
ATOM 852 C CA . GLU A 1 104 ? -11.421 -3.493 -2.707 1.00 97.56 104 GLU A CA 1
ATOM 853 C C . GLU A 1 104 ? -10.412 -3.474 -1.547 1.00 97.56 104 GLU A C 1
ATOM 855 O O . GLU A 1 104 ? -9.263 -3.880 -1.740 1.00 97.56 104 GLU A O 1
ATOM 860 N N . ILE A 1 105 ? -10.824 -3.100 -0.327 1.00 97.56 105 ILE A N 1
ATOM 861 C CA . ILE A 1 105 ? -9.999 -3.250 0.887 1.00 97.56 105 ILE A CA 1
ATOM 862 C C . ILE A 1 105 ? -9.547 -4.708 1.042 1.00 97.56 105 ILE A C 1
ATOM 864 O O . ILE A 1 105 ? -8.370 -4.988 1.261 1.00 97.56 105 ILE A O 1
ATOM 868 N N . GLU A 1 106 ? -10.475 -5.652 0.871 1.00 95.81 106 GLU A N 1
ATOM 869 C CA . GLU A 1 106 ? -10.225 -7.091 1.031 1.00 95.81 106 GLU A CA 1
ATOM 870 C C . GLU A 1 106 ? -9.301 -7.662 -0.063 1.00 95.81 106 GLU A C 1
ATOM 872 O O . GLU A 1 106 ? -8.692 -8.714 0.134 1.00 95.81 106 GLU A O 1
ATOM 877 N N . ALA A 1 107 ? -9.185 -6.972 -1.203 1.00 96.81 107 ALA A N 1
ATOM 878 C CA . ALA A 1 107 ? -8.308 -7.328 -2.320 1.00 96.81 107 ALA A CA 1
ATOM 879 C C . ALA A 1 107 ? -6.981 -6.546 -2.329 1.00 96.81 107 ALA A C 1
ATOM 881 O O . ALA A 1 107 ? -6.118 -6.812 -3.168 1.00 96.81 107 ALA A O 1
ATOM 882 N N . SER A 1 108 ? -6.813 -5.591 -1.414 1.00 98.31 108 SER A N 1
ATOM 883 C CA . SER A 1 108 ? -5.584 -4.816 -1.259 1.00 98.31 108 SER A CA 1
ATOM 884 C C . SER A 1 108 ? -4.540 -5.619 -0.484 1.00 98.31 108 SER A C 1
ATOM 886 O O . SER A 1 108 ? -4.870 -6.472 0.348 1.00 98.31 108 SER A O 1
ATOM 888 N N . ALA A 1 109 ? -3.262 -5.376 -0.766 1.00 98.38 109 ALA A N 1
ATOM 889 C CA . ALA A 1 109 ? -2.190 -6.229 -0.270 1.00 98.38 109 ALA A CA 1
ATOM 890 C C . ALA A 1 109 ? -0.874 -5.480 -0.106 1.00 98.38 109 ALA A C 1
ATOM 892 O O . ALA A 1 109 ? -0.520 -4.652 -0.936 1.00 98.38 109 ALA A O 1
ATOM 893 N N . PHE A 1 110 ? -0.080 -5.858 0.888 1.00 98.44 110 PHE A N 1
ATOM 894 C CA . PHE A 1 110 ? 1.349 -5.583 0.835 1.00 98.44 110 PHE A CA 1
ATOM 895 C C . PHE A 1 110 ? 2.020 -6.577 -0.105 1.00 98.44 110 PHE A C 1
ATOM 897 O O . PHE A 1 110 ? 1.823 -7.788 0.003 1.00 98.44 110 PHE A O 1
ATOM 904 N N . VAL A 1 111 ? 2.836 -6.063 -1.019 1.00 98.50 111 VAL A N 1
ATOM 905 C CA . VAL A 1 111 ? 3.548 -6.859 -2.015 1.00 98.50 111 VAL A CA 1
ATOM 906 C C . VAL A 1 111 ? 5.041 -6.637 -1.868 1.00 98.50 111 VAL A C 1
ATOM 908 O O . VAL A 1 111 ? 5.535 -5.523 -2.047 1.00 98.50 111 VAL A O 1
ATOM 911 N N . ARG A 1 112 ? 5.770 -7.712 -1.579 1.00 98.38 112 ARG A N 1
ATOM 912 C CA . ARG A 1 112 ? 7.227 -7.726 -1.634 1.00 98.38 112 ARG A CA 1
ATOM 913 C C . ARG A 1 112 ? 7.654 -8.098 -3.035 1.00 98.38 112 ARG A C 1
ATOM 915 O O . ARG A 1 112 ? 7.271 -9.147 -3.556 1.00 98.38 112 ARG A O 1
ATOM 922 N N . CYS A 1 113 ? 8.479 -7.268 -3.642 1.00 98.25 113 CYS A N 1
ATOM 923 C CA . CYS A 1 113 ? 8.940 -7.479 -5.000 1.00 98.25 113 CYS A CA 1
ATOM 924 C C . CYS A 1 113 ? 10.344 -6.919 -5.193 1.00 98.25 113 CYS A C 1
ATOM 926 O O . CYS A 1 113 ? 10.878 -6.216 -4.338 1.00 98.25 113 CYS A O 1
ATOM 928 N N . LYS A 1 114 ? 10.947 -7.249 -6.330 1.00 97.25 114 LYS A N 1
ATOM 929 C CA . 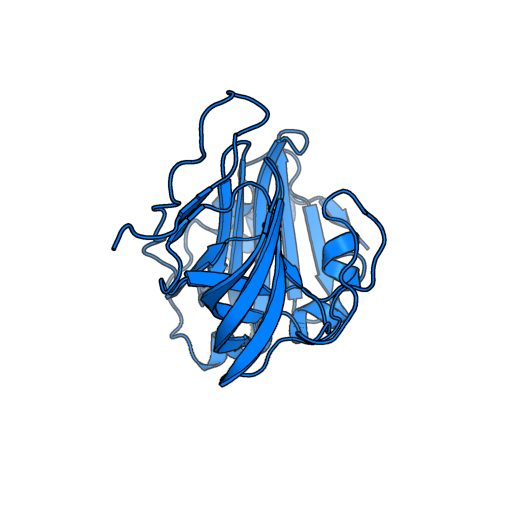LYS A 1 114 ? 12.208 -6.663 -6.782 1.00 97.25 114 LYS A CA 1
ATOM 930 C C . LYS A 1 114 ? 12.092 -6.257 -8.237 1.00 97.25 114 LYS A C 1
ATOM 932 O O . LYS A 1 114 ? 11.443 -6.953 -9.020 1.00 97.25 114 LYS A O 1
ATOM 937 N N . VAL A 1 115 ? 12.758 -5.170 -8.612 1.00 97.44 115 VAL A N 1
ATOM 938 C CA . VAL A 1 115 ? 12.866 -4.792 -10.024 1.00 97.44 115 VAL A CA 1
ATOM 939 C C . VAL A 1 115 ? 13.839 -5.747 -10.709 1.00 97.44 115 VAL A C 1
ATOM 941 O O . VAL A 1 115 ? 15.005 -5.803 -10.328 1.00 97.44 115 VAL A O 1
ATOM 944 N N . GLU A 1 116 ? 13.384 -6.494 -11.713 1.00 96.31 116 GLU A N 1
ATOM 945 C CA . GLU A 1 116 ? 14.266 -7.329 -12.540 1.00 96.31 116 GLU A CA 1
ATOM 946 C C . GLU A 1 116 ? 14.848 -6.539 -13.714 1.00 96.31 116 GLU A C 1
ATOM 948 O O . GLU A 1 116 ? 15.994 -6.770 -14.101 1.00 96.31 116 GLU A O 1
ATOM 953 N N . ARG A 1 117 ? 14.066 -5.617 -14.289 1.00 95.31 117 ARG A N 1
ATOM 954 C CA . ARG A 1 117 ? 14.445 -4.892 -15.506 1.00 95.31 117 ARG A CA 1
ATOM 955 C C . ARG A 1 117 ? 13.700 -3.566 -15.648 1.00 95.31 117 ARG A C 1
ATOM 957 O O . ARG A 1 117 ? 12.507 -3.487 -15.369 1.00 95.31 117 ARG A O 1
ATOM 964 N N . VAL A 1 118 ? 14.390 -2.553 -16.171 1.00 96.62 118 VAL A N 1
ATOM 965 C CA . VAL A 1 118 ? 13.780 -1.314 -16.680 1.00 96.62 118 VAL A CA 1
ATOM 966 C C . VAL A 1 118 ? 13.427 -1.501 -18.156 1.00 96.62 118 VAL A C 1
ATOM 968 O O . VAL A 1 118 ? 14.278 -1.910 -18.945 1.00 96.62 118 VAL A O 1
ATOM 971 N N . LEU A 1 119 ? 12.174 -1.235 -18.525 1.00 96.19 119 LEU A N 1
ATOM 972 C CA . LEU A 1 119 ? 11.661 -1.389 -19.892 1.00 96.19 119 LEU A CA 1
ATOM 973 C C . LEU A 1 119 ? 11.732 -0.071 -20.667 1.00 96.19 119 LEU A C 1
ATOM 975 O O . LEU A 1 119 ? 12.181 -0.053 -21.809 1.00 96.19 119 LEU A O 1
ATOM 979 N N . ASP A 1 120 ? 11.329 1.023 -20.022 1.00 95.50 120 ASP A N 1
ATOM 980 C CA . ASP A 1 120 ? 11.426 2.383 -20.548 1.00 95.50 120 ASP A CA 1
ATOM 981 C C . ASP A 1 120 ? 11.516 3.380 -19.384 1.00 95.50 120 ASP A C 1
ATOM 983 O O . ASP A 1 120 ? 11.025 3.097 -18.288 1.00 95.50 120 ASP A O 1
ATOM 987 N N . ARG A 1 121 ? 12.151 4.538 -19.588 1.00 95.62 121 ARG A N 1
ATOM 988 C CA . ARG A 1 121 ? 12.265 5.575 -18.551 1.00 95.62 121 ARG A CA 1
ATOM 989 C C . ARG A 1 121 ? 12.426 6.985 -19.108 1.00 95.62 121 ARG A C 1
ATOM 991 O O . ARG A 1 121 ? 13.129 7.215 -20.091 1.00 95.62 121 ARG A O 1
ATOM 998 N N . ASN A 1 122 ? 11.875 7.950 -18.380 1.00 93.00 122 ASN A N 1
ATOM 999 C CA . ASN A 1 122 ? 12.134 9.375 -18.551 1.00 93.00 122 ASN A CA 1
ATOM 1000 C C . ASN A 1 122 ? 12.514 10.004 -17.194 1.00 93.00 122 ASN A C 1
ATOM 1002 O O . ASN A 1 122 ? 12.834 9.298 -16.240 1.00 93.00 122 ASN A O 1
ATOM 1006 N N . GLY A 1 123 ? 12.530 11.336 -17.104 1.00 88.38 123 GLY A N 1
ATOM 1007 C CA . GLY A 1 123 ? 12.914 12.038 -15.872 1.00 88.38 123 GLY A CA 1
ATOM 1008 C C . GLY A 1 123 ? 11.914 11.937 -14.711 1.00 88.38 123 GLY A C 1
ATOM 1009 O O . GLY A 1 123 ? 12.237 12.378 -13.613 1.00 88.38 123 GLY A O 1
ATOM 1010 N N . GLN A 1 124 ? 10.711 11.399 -14.935 1.00 90.69 124 GLN A N 1
ATOM 1011 C CA . GLN A 1 124 ? 9.616 11.388 -13.953 1.00 90.69 124 GLN A CA 1
ATOM 1012 C C . GLN A 1 124 ? 9.004 10.004 -13.716 1.00 90.69 124 GLN A C 1
ATOM 1014 O O . GLN A 1 124 ? 8.382 9.787 -12.677 1.00 90.69 124 GLN A O 1
ATOM 1019 N N . ARG A 1 125 ? 9.109 9.102 -14.696 1.00 95.31 125 ARG A N 1
ATOM 1020 C CA . ARG A 1 125 ? 8.423 7.809 -14.724 1.00 95.31 125 ARG A CA 1
ATOM 1021 C C . ARG A 1 125 ? 9.300 6.743 -15.364 1.00 95.31 125 ARG A C 1
ATOM 1023 O O . ARG A 1 125 ? 10.140 7.044 -16.218 1.00 95.31 125 ARG A O 1
ATOM 1030 N N . ALA A 1 126 ? 9.063 5.492 -14.996 1.00 96.88 126 ALA A N 1
ATOM 1031 C CA . ALA A 1 126 ? 9.653 4.342 -15.664 1.00 96.88 126 ALA A CA 1
ATOM 1032 C C . ALA A 1 126 ? 8.672 3.171 -15.713 1.00 96.88 126 ALA A C 1
ATOM 1034 O O . ALA A 1 126 ? 8.006 2.874 -14.725 1.00 96.88 126 ALA A O 1
ATOM 1035 N N . TRP A 1 127 ? 8.630 2.480 -16.848 1.00 97.69 127 TRP A N 1
ATOM 1036 C CA . TRP A 1 127 ? 8.050 1.147 -16.930 1.00 97.69 127 TRP A CA 1
ATOM 1037 C C . TRP A 1 127 ? 9.094 0.138 -16.472 1.00 97.69 127 TRP A C 1
ATOM 1039 O O . TRP A 1 127 ? 10.211 0.105 -16.997 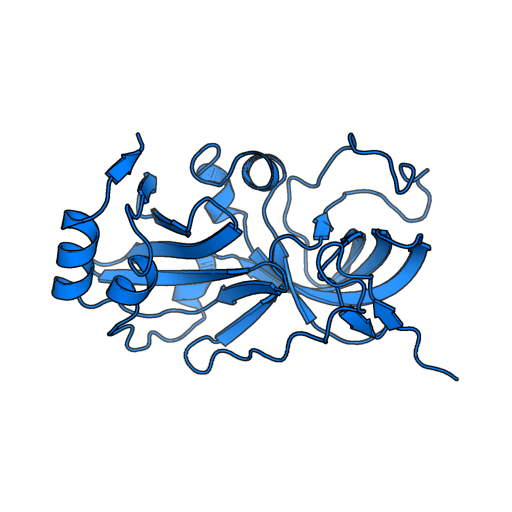1.00 97.69 127 TRP A O 1
ATOM 1049 N N . VAL A 1 128 ? 8.739 -0.690 -15.496 1.00 97.50 128 VAL A N 1
ATOM 1050 C CA . VAL A 1 128 ? 9.635 -1.699 -14.929 1.00 97.50 128 VAL A CA 1
ATOM 1051 C C . VAL A 1 128 ? 8.945 -3.050 -14.863 1.00 97.50 128 VAL A C 1
ATOM 1053 O O . VAL A 1 128 ? 7.735 -3.145 -14.665 1.00 97.50 128 VAL A O 1
ATOM 1056 N N . GLU A 1 129 ? 9.735 -4.102 -15.020 1.00 97.88 129 GLU A N 1
ATOM 1057 C CA . GLU A 1 129 ? 9.321 -5.474 -14.770 1.00 97.88 129 GLU A CA 1
ATOM 1058 C C . GLU A 1 129 ? 9.763 -5.877 -13.362 1.00 97.88 129 GLU A C 1
ATOM 1060 O O . GLU A 1 129 ? 10.942 -5.782 -13.002 1.00 97.88 129 GLU A O 1
ATOM 1065 N N . LEU A 1 130 ? 8.800 -6.323 -12.568 1.00 97.94 130 LEU A N 1
ATOM 1066 C CA . LEU A 1 130 ? 8.978 -6.808 -11.212 1.00 97.94 130 LEU A CA 1
ATOM 1067 C C . LEU A 1 130 ? 8.922 -8.328 -11.177 1.00 97.94 130 LEU A C 1
ATOM 1069 O O . LEU A 1 130 ? 8.133 -8.941 -11.894 1.00 97.94 130 LEU A O 1
ATOM 1073 N N . TYR A 1 131 ? 9.671 -8.917 -10.253 1.00 98.38 131 TYR A N 1
ATOM 1074 C CA . TYR A 1 131 ? 9.406 -10.260 -9.752 1.00 98.38 131 TYR A CA 1
ATOM 1075 C C . TYR A 1 131 ? 8.752 -10.172 -8.377 1.00 98.38 131 TYR A C 1
ATOM 1077 O O . TYR A 1 131 ? 9.263 -9.484 -7.489 1.00 98.38 131 TYR A O 1
ATOM 1085 N N . ILE A 1 132 ? 7.635 -10.874 -8.208 1.00 98.56 132 ILE A N 1
ATOM 1086 C CA . ILE A 1 132 ? 6.846 -10.859 -6.978 1.00 98.56 132 ILE A CA 1
ATOM 1087 C C . ILE A 1 132 ? 7.360 -11.953 -6.046 1.00 98.56 132 ILE A C 1
ATOM 1089 O O . ILE A 1 132 ? 7.337 -13.137 -6.378 1.00 98.56 132 ILE A O 1
ATOM 1093 N N . GLU A 1 133 ? 7.843 -11.561 -4.873 1.00 98.62 133 GLU A N 1
ATOM 1094 C CA . GLU A 1 133 ? 8.423 -12.475 -3.888 1.00 98.62 133 GLU A CA 1
ATOM 1095 C C . GLU A 1 133 ? 7.371 -12.961 -2.893 1.00 98.62 133 GLU A C 1
ATOM 1097 O O . GLU A 1 133 ? 7.298 -14.155 -2.606 1.00 98.62 133 GLU A O 1
ATOM 1102 N N . GLU A 1 134 ? 6.550 -12.042 -2.389 1.00 98.31 134 GLU A N 1
ATOM 1103 C CA . GLU A 1 134 ? 5.580 -12.291 -1.325 1.00 98.31 134 GLU A CA 1
ATOM 1104 C C . GLU A 1 134 ? 4.380 -11.358 -1.490 1.00 98.31 134 GLU A C 1
ATOM 1106 O O . GLU A 1 134 ? 4.524 -10.225 -1.952 1.00 98.31 134 GLU A O 1
ATOM 1111 N N . VAL A 1 135 ? 3.195 -11.839 -1.123 1.00 98.31 135 VAL A N 1
ATOM 1112 C CA . VAL A 1 135 ? 1.950 -11.068 -1.158 1.00 98.31 135 VAL A CA 1
ATOM 1113 C C . VAL A 1 135 ? 1.184 -11.367 0.119 1.00 98.31 135 VAL A C 1
ATOM 1115 O O . VAL A 1 135 ? 0.933 -12.531 0.424 1.00 98.31 135 VAL A O 1
ATOM 1118 N N . THR A 1 136 ? 0.809 -10.312 0.831 1.00 98.06 136 THR A N 1
ATOM 1119 C CA . THR A 1 136 ? 0.091 -10.374 2.102 1.00 98.06 136 THR A CA 1
ATOM 1120 C C . THR A 1 136 ? -1.155 -9.512 1.996 1.00 98.06 136 THR A C 1
ATOM 1122 O O . THR A 1 136 ? -1.056 -8.283 1.984 1.00 98.06 136 THR A O 1
ATOM 1125 N N . LEU A 1 137 ? -2.330 -10.140 1.911 1.00 98.06 137 LEU A N 1
ATOM 1126 C CA . LEU A 1 137 ? -3.595 -9.408 1.867 1.00 98.06 137 LEU A CA 1
ATOM 1127 C C . LEU A 1 137 ? -3.816 -8.648 3.178 1.00 98.06 137 LEU A C 1
ATOM 1129 O O . LEU A 1 137 ? -3.547 -9.172 4.264 1.00 98.06 137 LEU A O 1
ATOM 1133 N N . LEU A 1 138 ? -4.373 -7.436 3.096 1.00 97.50 138 LEU A N 1
ATOM 1134 C CA . LEU A 1 138 ? -4.700 -6.657 4.296 1.00 97.50 138 LEU A CA 1
ATOM 1135 C C . LEU A 1 138 ? -5.684 -7.409 5.201 1.00 97.50 138 LEU A C 1
ATOM 1137 O O . LEU A 1 138 ? -5.575 -7.384 6.426 1.00 97.50 138 LEU A O 1
ATOM 1141 N N . SER A 1 139 ? -6.612 -8.144 4.596 1.00 95.56 139 SER A N 1
ATOM 1142 C CA . SER A 1 139 ? -7.599 -8.967 5.290 1.00 95.56 139 SER A CA 1
ATOM 1143 C C . SER A 1 139 ? -7.005 -10.136 6.081 1.00 95.56 139 SER A C 1
ATOM 1145 O O . SER A 1 139 ? -7.628 -10.603 7.038 1.00 95.56 139 SER A O 1
ATOM 1147 N N . GLU A 1 140 ? -5.795 -10.575 5.737 1.00 95.69 140 GLU A N 1
ATOM 1148 C CA . GLU A 1 140 ? -5.096 -11.696 6.370 1.00 95.69 140 GLU A CA 1
ATOM 1149 C C . GLU A 1 140 ? -4.095 -11.246 7.445 1.00 95.69 140 GLU A C 1
ATOM 1151 O O . GLU A 1 140 ? -3.705 -12.055 8.292 1.00 95.69 140 GLU A O 1
ATOM 1156 N N . LEU A 1 141 ? -3.714 -9.961 7.473 1.00 94.69 141 LEU A N 1
ATOM 1157 C CA . LEU A 1 141 ? -2.682 -9.431 8.375 1.00 94.69 141 LEU A CA 1
ATOM 1158 C C . LEU A 1 141 ? -2.949 -9.765 9.845 1.00 94.69 141 LEU A C 1
ATOM 1160 O O . LEU A 1 141 ? -2.082 -10.327 10.509 1.00 94.69 141 LEU A O 1
ATOM 1164 N N . CYS A 1 142 ? -4.161 -9.520 10.352 1.00 93.62 142 CYS A N 1
ATOM 1165 C CA . CYS A 1 142 ? -4.497 -9.831 11.747 1.00 93.62 142 CYS A CA 1
ATOM 1166 C C . CYS A 1 142 ? -4.397 -11.324 12.104 1.00 93.62 142 CYS A C 1
ATOM 1168 O O . CYS A 1 142 ? -4.331 -11.655 13.290 1.00 93.62 142 CYS A O 1
ATOM 1170 N N . ALA A 1 143 ? -4.441 -12.223 11.116 1.00 92.94 143 ALA A N 1
ATOM 1171 C CA . ALA A 1 143 ? -4.339 -13.663 11.329 1.00 92.94 143 ALA A CA 1
ATOM 1172 C C . ALA A 1 143 ? -2.883 -14.151 11.359 1.00 92.94 143 ALA A C 1
ATOM 1174 O O . ALA A 1 143 ? -2.583 -15.114 12.066 1.00 92.94 143 ALA A O 1
ATOM 1175 N N . ILE A 1 144 ? -1.989 -13.500 10.609 1.00 94.50 144 ILE A N 1
ATOM 1176 C CA . ILE A 1 144 ? -0.587 -13.922 10.469 1.00 94.50 144 ILE A CA 1
ATOM 1177 C C . ILE A 1 144 ? 0.374 -13.103 11.338 1.00 94.50 144 ILE A C 1
ATOM 1179 O O . ILE A 1 144 ? 1.427 -13.602 11.733 1.00 94.50 144 ILE A O 1
ATOM 1183 N N . VAL A 1 145 ? 0.004 -11.865 11.666 1.00 94.75 145 VAL A N 1
ATOM 1184 C CA . VAL A 1 145 ? 0.789 -10.956 12.497 1.00 94.75 145 VAL A CA 1
ATOM 1185 C C . VAL A 1 145 ? 0.301 -11.027 13.949 1.00 94.75 145 VAL A C 1
ATOM 1187 O O . VAL A 1 145 ? -0.889 -10.812 14.203 1.00 94.75 145 VAL A O 1
ATOM 1190 N N . PRO A 1 146 ? 1.180 -11.300 14.933 1.00 94.31 146 PRO A N 1
ATOM 1191 C CA . PRO A 1 146 ? 0.803 -11.280 16.341 1.00 94.31 146 PRO A CA 1
ATOM 1192 C C . PRO A 1 146 ? 0.295 -9.900 16.780 1.00 94.31 146 PRO A C 1
ATOM 1194 O O . PRO A 1 146 ? 0.903 -8.892 16.426 1.00 94.31 146 PRO A O 1
ATOM 1197 N N . PRO A 1 147 ? -0.774 -9.829 17.590 1.00 95.75 147 PRO A N 1
ATOM 1198 C CA . PRO A 1 147 ? -1.267 -8.552 18.080 1.00 95.75 147 PRO A CA 1
ATOM 1199 C C . PRO A 1 147 ? -0.247 -7.873 19.002 1.00 95.75 147 PRO A C 1
ATOM 1201 O O . PRO A 1 147 ? 0.311 -8.518 19.896 1.00 95.75 147 PRO A O 1
ATOM 1204 N N . ARG A 1 148 ? -0.072 -6.562 18.831 1.00 96.38 148 ARG A N 1
ATOM 1205 C CA . ARG A 1 148 ? 0.754 -5.696 19.686 1.00 96.38 148 ARG A CA 1
ATOM 1206 C C . ARG A 1 148 ? -0.080 -4.567 20.290 1.00 96.38 148 ARG A C 1
ATOM 1208 O O . ARG A 1 148 ? -1.227 -4.352 19.903 1.00 96.38 148 ARG A O 1
ATOM 1215 N N . ASP A 1 149 ? 0.490 -3.879 21.271 1.00 96.56 149 ASP A N 1
ATOM 1216 C CA . ASP A 1 149 ? -0.110 -2.678 21.853 1.00 96.56 149 ASP A CA 1
ATOM 1217 C C . ASP A 1 149 ? -0.101 -1.532 20.830 1.00 96.56 149 ASP A C 1
ATOM 1219 O O . ASP A 1 149 ? 0.933 -1.250 20.231 1.00 96.56 149 ASP A O 1
ATOM 1223 N N . GLY A 1 150 ? -1.262 -0.915 20.612 1.00 96.69 150 GLY A N 1
ATOM 1224 C CA . GLY A 1 150 ? -1.463 0.211 19.701 1.00 96.69 150 GLY A CA 1
ATOM 1225 C C . GLY A 1 150 ? -1.731 1.533 20.414 1.00 96.69 150 GLY A C 1
ATOM 1226 O O . GLY A 1 150 ? -2.279 2.446 19.799 1.00 96.69 150 GLY A O 1
ATOM 1227 N N . SER A 1 151 ? -1.401 1.635 21.703 1.00 96.69 151 SER A N 1
ATOM 1228 C CA . SER A 1 151 ? -1.557 2.871 22.476 1.00 96.69 151 SER A CA 1
ATOM 1229 C C . SER A 1 151 ? -0.874 4.062 21.787 1.00 96.69 151 SER A C 1
ATOM 1231 O O . SER A 1 151 ? 0.268 3.967 21.338 1.00 96.69 151 SER A O 1
ATOM 1233 N N . GLY A 1 152 ? -1.581 5.188 21.690 1.00 95.06 152 GLY A N 1
ATOM 1234 C CA . GLY A 1 152 ? -1.136 6.422 21.033 1.00 95.06 152 GLY A CA 1
ATOM 1235 C C . GLY A 1 152 ? -1.421 6.498 19.528 1.00 95.06 152 GLY A C 1
ATOM 1236 O O . GLY A 1 152 ? -1.437 7.596 18.970 1.00 95.06 152 GLY A O 1
ATOM 1237 N N . TYR A 1 153 ? -1.714 5.382 18.852 1.00 95.88 153 TYR A N 1
ATOM 1238 C CA . TYR A 1 153 ? -1.969 5.410 17.406 1.00 95.88 153 TYR A CA 1
ATOM 1239 C C . TYR A 1 153 ? -3.318 6.023 17.040 1.00 95.88 153 TYR A C 1
ATOM 1241 O O . TYR A 1 153 ? -3.419 6.681 16.010 1.00 95.88 153 TYR A O 1
ATOM 1249 N N . ALA A 1 154 ? -4.347 5.875 17.878 1.00 94.44 154 ALA A N 1
ATOM 1250 C CA . ALA A 1 154 ? -5.624 6.546 17.630 1.00 94.44 154 ALA A CA 1
ATOM 1251 C C . ALA A 1 154 ? -5.475 8.079 17.691 1.00 94.44 154 ALA A C 1
ATOM 1253 O O . ALA A 1 154 ? -6.061 8.793 16.880 1.00 94.44 154 ALA A O 1
ATOM 1254 N N . GLU A 1 155 ? -4.639 8.594 18.601 1.00 92.06 155 GLU A N 1
ATOM 1255 C CA . GLU A 1 155 ? -4.286 10.018 18.634 1.00 92.06 155 GLU A CA 1
ATOM 1256 C C . GLU A 1 155 ? -3.479 10.422 17.394 1.00 92.06 155 GLU A C 1
ATOM 1258 O O . GLU A 1 155 ? -3.770 11.452 16.787 1.00 92.06 155 GLU A O 1
ATOM 1263 N N . HIS A 1 156 ? -2.512 9.596 16.979 1.00 92.25 156 HIS A N 1
ATOM 1264 C CA . HIS A 1 156 ? -1.707 9.841 15.784 1.00 92.25 156 HIS A CA 1
ATOM 1265 C C . HIS A 1 156 ? -2.559 9.939 14.508 1.00 92.25 156 HIS A C 1
ATOM 1267 O O . HIS A 1 156 ? -2.378 10.867 13.725 1.00 92.25 156 HIS A O 1
ATOM 1273 N N . LEU A 1 157 ? -3.557 9.067 14.331 1.00 92.25 157 LEU A N 1
ATOM 1274 C CA . LEU A 1 157 ? -4.506 9.153 13.212 1.00 92.25 157 LEU A CA 1
ATOM 1275 C C . LEU A 1 157 ? -5.340 10.446 13.232 1.00 92.25 157 LEU A C 1
ATOM 1277 O O . LEU A 1 157 ? -5.839 10.877 12.197 1.00 92.25 157 LEU A O 1
ATOM 1281 N N . GLY A 1 158 ? -5.478 11.080 14.398 1.00 87.75 158 GLY A N 1
ATOM 1282 C CA . GLY A 1 158 ? -6.130 12.374 14.588 1.00 87.75 158 GLY A CA 1
ATOM 1283 C C . GLY A 1 158 ? -5.173 13.571 14.628 1.00 87.75 158 GLY A C 1
ATOM 1284 O O . GLY A 1 158 ? -5.578 14.632 15.105 1.00 87.75 158 GLY A O 1
ATOM 1285 N N . LEU A 1 159 ? -3.917 13.423 14.180 1.00 85.69 159 LEU A N 1
ATOM 1286 C CA . LEU A 1 159 ? -2.869 14.446 14.321 1.00 85.69 159 LEU A CA 1
ATOM 1287 C C . LEU A 1 159 ? -3.204 15.773 13.619 1.00 85.69 159 LEU A C 1
ATOM 1289 O O . LEU A 1 159 ? -2.803 16.843 14.089 1.00 85.69 159 LEU A O 1
ATOM 1293 N N . TYR A 1 160 ? -3.929 15.722 12.500 1.00 84.56 160 TYR A N 1
ATOM 1294 C CA . TYR A 1 160 ? -4.287 16.905 11.716 1.00 84.56 160 TYR A CA 1
ATOM 1295 C C . TYR A 1 160 ? -5.735 17.336 11.964 1.00 84.56 160 TYR A C 1
ATOM 1297 O O . TYR A 1 160 ? -6.547 16.636 12.567 1.00 84.56 160 TYR A O 1
ATOM 1305 N N . ARG A 1 161 ? -6.057 18.569 11.558 1.00 74.31 161 ARG A N 1
ATOM 1306 C CA . ARG A 1 161 ? -7.384 19.141 11.808 1.00 74.31 161 ARG A CA 1
ATOM 1307 C C . ARG A 1 161 ? -8.433 18.427 10.962 1.00 74.31 161 ARG A C 1
ATOM 1309 O O . ARG A 1 161 ? -8.251 18.289 9.761 1.00 74.31 161 ARG A O 1
ATOM 1316 N N . ASN A 1 162 ? -9.566 18.118 11.592 1.00 78.44 162 ASN A N 1
ATOM 1317 C CA . ASN A 1 162 ? -10.731 17.472 10.983 1.00 78.44 162 ASN A CA 1
ATOM 1318 C C . ASN A 1 162 ? -10.415 16.068 10.436 1.00 78.44 162 ASN A C 1
ATOM 1320 O O . ASN A 1 162 ? -10.546 15.853 9.233 1.00 78.44 162 ASN A O 1
ATOM 1324 N N . PRO A 1 163 ? -10.019 15.107 11.293 1.00 89.06 163 PRO A N 1
ATOM 1325 C CA . PRO A 1 163 ? -9.912 13.729 10.849 1.00 89.06 163 PRO A CA 1
ATOM 1326 C C . PRO A 1 163 ? -11.274 13.271 10.325 1.00 89.06 163 PRO A C 1
ATOM 1328 O O . PRO A 1 163 ? -12.330 13.557 10.900 1.00 89.06 163 PRO A O 1
ATOM 1331 N N . HIS A 1 164 ? -11.247 12.570 9.213 1.00 91.38 164 HIS A N 1
ATOM 1332 C CA . HIS A 1 164 ? -12.409 11.995 8.583 1.00 91.38 164 HIS A CA 1
ATOM 1333 C C . HIS A 1 164 ? -12.436 10.501 8.839 1.00 91.38 164 HIS A C 1
ATOM 1335 O O . HIS A 1 164 ? -11.390 9.860 8.915 1.00 91.38 164 HIS A O 1
ATOM 1341 N N . ILE A 1 165 ? -13.638 9.953 8.970 1.00 94.94 165 ILE A N 1
ATOM 1342 C CA . ILE A 1 165 ? -13.823 8.519 9.105 1.00 94.94 165 ILE A CA 1
ATOM 1343 C C . ILE A 1 165 ? -14.908 8.018 8.166 1.00 94.94 165 ILE A C 1
ATOM 1345 O O . ILE A 1 165 ? -15.969 8.627 8.019 1.00 94.94 165 ILE A O 1
ATOM 1349 N N . PHE A 1 166 ? -14.632 6.879 7.554 1.00 95.69 166 PHE A N 1
ATOM 1350 C CA . PHE A 1 166 ? -15.563 6.112 6.753 1.00 95.69 166 PHE A CA 1
ATOM 1351 C C . PHE A 1 166 ? -15.624 4.687 7.305 1.00 95.69 166 PHE A C 1
ATOM 1353 O O . PHE A 1 166 ? -14.597 4.124 7.687 1.00 95.69 166 PHE A O 1
ATOM 1360 N N . GLN A 1 167 ? -16.820 4.101 7.362 1.00 96.56 167 GLN A N 1
ATOM 1361 C CA . GLN A 1 167 ? -17.009 2.731 7.830 1.00 96.56 167 GLN A CA 1
ATOM 1362 C C . GLN A 1 167 ? -17.650 1.873 6.742 1.00 96.56 167 GLN A C 1
ATOM 1364 O O . GLN A 1 167 ? -18.722 2.194 6.233 1.00 96.56 167 GLN A O 1
ATOM 1369 N N . TRP A 1 168 ? -17.055 0.710 6.489 1.00 96.69 168 TRP A N 1
ATOM 1370 C CA . TRP A 1 168 ? -17.642 -0.340 5.670 1.00 96.69 168 TRP A CA 1
ATOM 1371 C C . TRP A 1 168 ? -17.489 -1.690 6.360 1.00 96.69 168 TRP A C 1
ATOM 1373 O O . TRP A 1 168 ? -16.384 -2.161 6.603 1.00 96.69 168 TRP A O 1
ATOM 1383 N N . GLN A 1 169 ? -18.619 -2.319 6.687 1.00 95.94 169 GLN A N 1
ATOM 1384 C CA . GLN A 1 169 ? -18.653 -3.545 7.489 1.00 95.94 169 GLN A CA 1
ATOM 1385 C C . GLN A 1 169 ? -17.884 -3.376 8.819 1.00 95.94 169 GLN A C 1
ATOM 1387 O O . GLN A 1 169 ? -18.238 -2.521 9.638 1.00 95.94 169 GLN A O 1
ATOM 1392 N N . ASP A 1 170 ? -16.870 -4.207 9.052 1.00 96.38 170 ASP A N 1
ATOM 1393 C CA . ASP A 1 170 ? -15.954 -4.174 10.188 1.00 96.38 170 ASP A CA 1
ATOM 1394 C C . ASP A 1 170 ? -14.723 -3.285 9.959 1.00 96.38 170 ASP A C 1
ATOM 1396 O O . ASP A 1 170 ? -13.914 -3.145 10.876 1.00 96.38 170 ASP A O 1
ATOM 1400 N N . TRP A 1 171 ? -14.592 -2.656 8.793 1.00 97.75 171 TRP A N 1
ATOM 1401 C CA . TRP A 1 171 ? -13.491 -1.762 8.457 1.00 97.75 171 TRP A CA 1
ATOM 1402 C C . TRP A 1 171 ? -13.833 -0.297 8.718 1.00 97.75 171 TRP A C 1
ATOM 1404 O O . TRP A 1 171 ? -14.934 0.174 8.429 1.00 97.75 171 TRP A O 1
ATOM 1414 N N . PHE A 1 172 ? -12.846 0.431 9.227 1.00 97.56 172 PHE A N 1
ATOM 1415 C CA . PHE A 1 172 ? -12.858 1.868 9.441 1.00 97.56 172 PHE A CA 1
ATOM 1416 C C . PHE A 1 172 ? -11.641 2.457 8.738 1.00 97.56 172 PHE A C 1
ATOM 1418 O O . PHE A 1 172 ? -10.506 2.138 9.093 1.00 97.56 172 PHE A O 1
ATOM 1425 N N . LEU A 1 173 ? -11.878 3.313 7.754 1.00 97.19 173 LEU A N 1
ATOM 1426 C CA . LEU A 1 173 ? -10.848 4.133 7.138 1.00 97.19 173 LEU A CA 1
ATOM 1427 C C . LEU A 1 173 ? -10.842 5.489 7.834 1.00 97.19 173 LEU A C 1
ATOM 1429 O O . LEU A 1 173 ? -11.852 6.191 7.826 1.00 97.19 173 LEU A O 1
ATOM 1433 N N . VAL A 1 174 ? -9.709 5.852 8.421 1.00 95.50 174 VAL A N 1
ATOM 1434 C CA . VAL A 1 174 ? -9.466 7.164 9.017 1.00 95.50 174 VAL A CA 1
ATOM 1435 C C . VAL A 1 174 ? -8.484 7.910 8.131 1.00 95.50 174 VAL A C 1
ATOM 1437 O O . VAL A 1 174 ? -7.448 7.360 7.769 1.00 95.50 174 VAL A O 1
ATOM 1440 N N . THR A 1 175 ? -8.780 9.158 7.791 1.00 93.81 175 THR A N 1
ATOM 1441 C CA . THR A 1 175 ? -7.867 10.025 7.040 1.00 93.81 175 THR A CA 1
ATOM 1442 C C . THR A 1 175 ? -7.771 11.381 7.715 1.00 93.81 175 THR A C 1
ATOM 1444 O O . THR A 1 175 ? -8.763 11.960 8.150 1.00 93.81 175 THR A O 1
ATOM 1447 N N . SER A 1 176 ? -6.561 11.907 7.827 1.00 92.38 176 SER A N 1
ATOM 1448 C CA . SER A 1 176 ? -6.307 13.182 8.480 1.00 92.38 176 SER A CA 1
ATOM 1449 C C . SER A 1 176 ? -5.158 13.869 7.763 1.00 92.38 176 SER A C 1
ATOM 1451 O O . SER A 1 176 ? -4.071 13.313 7.656 1.00 92.38 176 SER A O 1
ATOM 1453 N N . SER A 1 177 ? -5.377 15.081 7.260 1.00 90.88 177 SER A N 1
ATOM 1454 C CA . SER A 1 177 ? -4.359 15.800 6.489 1.00 90.88 177 SER A CA 1
ATOM 1455 C C . SER A 1 177 ? -4.347 17.294 6.786 1.00 90.88 177 SER A C 1
ATOM 1457 O O . SER A 1 177 ? -5.327 17.872 7.262 1.00 90.88 177 SER A O 1
ATOM 1459 N N . ALA A 1 178 ? -3.217 17.933 6.500 1.00 85.69 178 ALA A N 1
ATOM 1460 C CA . ALA A 1 178 ? -3.093 19.381 6.454 1.00 85.69 178 ALA A CA 1
ATOM 1461 C C . ALA A 1 178 ? -3.218 19.844 4.998 1.00 85.69 178 ALA A C 1
ATOM 1463 O O . ALA A 1 178 ? -2.255 19.781 4.243 1.00 85.69 178 ALA A O 1
ATOM 1464 N N . GLU A 1 179 ? -4.425 20.270 4.611 1.00 79.44 179 GLU A N 1
ATOM 1465 C CA . GLU A 1 179 ? -4.733 20.806 3.270 1.00 79.44 179 GLU A CA 1
ATOM 1466 C C . GLU A 1 179 ? -4.379 19.854 2.103 1.00 79.44 179 GLU A C 1
ATOM 1468 O O . GLU A 1 179 ? -4.274 20.282 0.960 1.00 79.44 179 GLU A O 1
ATOM 1473 N N . GLY A 1 180 ? -4.244 18.551 2.380 1.00 77.38 180 GLY A N 1
ATOM 1474 C CA . GLY A 1 180 ? -3.882 17.517 1.402 1.00 77.38 180 GLY A CA 1
ATOM 1475 C C . GLY A 1 180 ? -2.379 17.368 1.132 1.00 77.38 180 GLY A C 1
ATOM 1476 O O . GLY A 1 180 ? -1.975 16.358 0.563 1.00 77.38 180 GLY A O 1
ATOM 1477 N N . ASP A 1 181 ? -1.547 18.308 1.584 1.00 81.25 181 ASP A N 1
ATOM 1478 C CA . ASP A 1 181 ? -0.104 18.335 1.296 1.00 81.25 181 ASP A CA 1
ATOM 1479 C C . ASP A 1 181 ? 0.690 17.268 2.059 1.00 81.25 181 ASP A C 1
ATOM 1481 O O . ASP A 1 181 ? 1.675 16.718 1.566 1.00 81.25 181 ASP A O 1
ATOM 1485 N N . LEU A 1 182 ? 0.271 17.008 3.293 1.00 88.94 182 LEU A N 1
ATOM 1486 C CA . LEU A 1 182 ? 0.841 15.991 4.162 1.00 88.94 182 LEU A CA 1
ATOM 1487 C C . LEU A 1 182 ? -0.238 15.467 5.100 1.00 88.94 182 LEU A C 1
ATOM 1489 O O . LEU A 1 182 ? -1.149 16.205 5.502 1.00 88.94 182 LEU A O 1
ATOM 1493 N N . GLY A 1 183 ? -0.144 14.197 5.454 1.00 92.56 183 GLY A N 1
ATOM 1494 C CA . GLY A 1 183 ? -1.186 13.560 6.230 1.00 92.56 183 GLY A CA 1
ATOM 1495 C C . GLY A 1 183 ? -0.856 12.147 6.652 1.00 92.56 183 GLY A C 1
ATOM 1496 O O . GLY A 1 183 ? 0.219 11.618 6.377 1.00 92.56 183 GLY A O 1
ATOM 1497 N N . VAL A 1 184 ? -1.830 11.577 7.348 1.00 94.25 184 VAL A N 1
ATOM 1498 C CA . VAL A 1 184 ? -1.849 10.196 7.797 1.00 94.25 184 VAL A CA 1
ATOM 1499 C C . VAL A 1 184 ? -3.196 9.582 7.438 1.00 94.25 184 VAL A C 1
ATOM 1501 O O . VAL A 1 184 ? -4.247 10.233 7.506 1.00 94.25 184 VAL A O 1
ATOM 1504 N N . TRP A 1 185 ? -3.176 8.317 7.057 1.00 95.38 185 TRP A N 1
ATOM 1505 C CA . TRP A 1 185 ? -4.371 7.502 6.924 1.00 95.38 185 TRP A CA 1
ATOM 1506 C C . TRP A 1 185 ? -4.196 6.196 7.695 1.00 95.38 185 TRP A C 1
ATOM 1508 O O . TRP A 1 185 ? -3.082 5.725 7.899 1.00 95.38 185 TRP A O 1
ATOM 1518 N N . GLY A 1 186 ? -5.296 5.606 8.153 1.00 97.06 186 GLY A N 1
ATOM 1519 C CA . GLY A 1 186 ? -5.293 4.357 8.906 1.00 97.06 186 GLY A CA 1
ATOM 1520 C C . GLY A 1 186 ? -6.486 3.491 8.553 1.00 97.06 186 GLY A C 1
ATOM 1521 O O . GLY A 1 186 ? -7.610 3.978 8.464 1.00 97.06 186 GLY A O 1
ATOM 1522 N N . LEU A 1 187 ? -6.244 2.197 8.389 1.00 98.00 187 LEU A N 1
ATOM 1523 C CA . LEU A 1 187 ? -7.273 1.196 8.180 1.00 98.00 187 LEU A CA 1
ATOM 1524 C C . LEU A 1 187 ? -7.379 0.311 9.422 1.00 98.00 187 LEU A C 1
ATOM 1526 O O . LEU A 1 187 ? -6.475 -0.462 9.754 1.00 98.00 187 LEU A O 1
ATOM 1530 N N . VAL A 1 188 ? -8.505 0.436 10.113 1.00 98.00 188 VAL A N 1
ATOM 1531 C CA . VAL A 1 188 ? -8.792 -0.256 11.365 1.00 98.00 188 VAL A CA 1
ATOM 1532 C C . VAL A 1 188 ? -9.871 -1.304 11.129 1.00 98.00 188 VAL A C 1
ATOM 1534 O O . VAL A 1 188 ? -10.921 -1.006 10.572 1.00 98.00 188 VAL A O 1
ATOM 1537 N N . ARG A 1 189 ? -9.647 -2.532 11.591 1.00 97.44 189 ARG A N 1
ATOM 1538 C CA . ARG A 1 189 ? -10.613 -3.630 11.529 1.00 97.44 189 ARG A CA 1
ATOM 1539 C C . ARG A 1 189 ? -11.153 -3.959 12.913 1.00 97.44 189 ARG A C 1
ATOM 1541 O O . ARG A 1 189 ? -10.390 -4.217 13.846 1.00 97.44 189 ARG A O 1
ATOM 1548 N N . LYS A 1 190 ? -12.472 -4.024 13.062 1.00 96.62 190 LYS A N 1
ATOM 1549 C CA . LYS A 1 190 ? -13.125 -4.452 14.299 1.00 96.62 190 LYS A CA 1
ATOM 1550 C C . LYS A 1 190 ? -13.347 -5.961 14.303 1.00 96.62 190 LYS A C 1
ATOM 1552 O O . LYS A 1 190 ? -14.298 -6.459 13.713 1.00 96.62 190 LYS A O 1
ATOM 1557 N N . THR A 1 191 ? -12.538 -6.689 15.069 1.00 93.00 191 THR A N 1
ATOM 1558 C CA . THR A 1 191 ? -12.623 -8.156 15.153 1.00 93.00 191 THR A CA 1
ATOM 1559 C C . THR A 1 191 ? -12.713 -8.610 16.605 1.00 93.00 191 THR A C 1
ATOM 1561 O O . THR A 1 191 ? -11.967 -8.143 17.462 1.00 93.00 191 THR A O 1
ATOM 1564 N N . ALA A 1 192 ? -13.646 -9.519 16.910 1.00 89.88 192 ALA A N 1
ATOM 1565 C CA . ALA A 1 192 ? -13.874 -10.031 18.269 1.00 89.88 192 ALA A CA 1
ATOM 1566 C C . ALA A 1 192 ? -14.031 -8.924 19.342 1.00 89.88 192 ALA A C 1
ATOM 1568 O O . ALA A 1 192 ? -13.571 -9.068 20.473 1.00 89.88 192 ALA A O 1
ATOM 1569 N N . GLY A 1 193 ? -14.669 -7.807 18.973 1.00 91.94 193 GLY A N 1
ATOM 1570 C CA . GLY A 1 193 ? -14.918 -6.673 19.869 1.00 91.94 193 GLY A CA 1
ATOM 1571 C C . GLY A 1 193 ? -13.729 -5.732 20.083 1.00 91.94 193 GLY A C 1
ATOM 1572 O O . GLY A 1 193 ? -13.875 -4.780 20.838 1.00 91.94 193 GLY A O 1
ATOM 1573 N N . ARG A 1 194 ? -12.587 -5.953 19.422 1.00 96.06 194 ARG A N 1
ATOM 1574 C CA . ARG A 1 194 ? -11.403 -5.086 19.500 1.00 96.06 194 ARG A CA 1
ATOM 1575 C C . ARG A 1 194 ? -11.150 -4.379 18.177 1.00 96.06 194 ARG A C 1
ATOM 1577 O O . ARG A 1 194 ? -11.490 -4.916 17.124 1.00 96.06 194 ARG A O 1
ATOM 1584 N N . TYR A 1 195 ? -10.535 -3.205 18.245 1.00 97.88 195 TYR A N 1
ATOM 1585 C CA . TYR A 1 195 ? -10.125 -2.422 17.084 1.00 97.88 195 TYR A CA 1
ATOM 1586 C C . TYR A 1 195 ? -8.654 -2.697 16.785 1.00 97.88 195 TYR A C 1
ATOM 1588 O O . TYR A 1 195 ? -7.793 -2.494 17.639 1.00 97.88 195 TYR A O 1
ATOM 1596 N N . HIS A 1 196 ? -8.385 -3.207 15.590 1.00 98.00 196 HIS A N 1
ATOM 1597 C CA . HIS A 1 196 ? -7.055 -3.565 15.125 1.00 98.00 196 HIS A CA 1
ATOM 1598 C C . HIS A 1 196 ? -6.634 -2.587 14.033 1.00 98.00 196 HIS A C 1
ATOM 1600 O O . HIS A 1 196 ? -7.248 -2.585 12.973 1.00 98.00 196 HIS A O 1
ATOM 1606 N N . LEU A 1 197 ? -5.612 -1.766 14.260 1.00 98.19 197 LEU A N 1
ATOM 1607 C CA . LEU A 1 197 ? -4.965 -1.012 13.191 1.00 98.19 197 LEU A CA 1
ATOM 1608 C C . LEU A 1 197 ? -4.151 -1.997 12.345 1.00 98.19 197 LEU A C 1
ATOM 1610 O O . LEU A 1 197 ? -3.160 -2.565 12.811 1.00 98.19 197 LEU A O 1
ATOM 1614 N N . VAL A 1 198 ? -4.644 -2.237 11.131 1.00 97.94 198 VAL A N 1
ATOM 1615 C CA . VAL A 1 198 ? -4.118 -3.228 10.185 1.00 97.94 198 VAL A CA 1
ATOM 1616 C C . VAL A 1 198 ? -3.043 -2.612 9.308 1.00 97.94 198 VAL A C 1
ATOM 1618 O O . VAL A 1 198 ? -1.995 -3.208 9.072 1.00 97.94 198 VAL A O 1
ATOM 1621 N N . THR A 1 199 ? -3.308 -1.405 8.824 1.00 97.50 199 THR A N 1
ATOM 1622 C CA . THR A 1 199 ? -2.343 -0.646 8.044 1.00 97.50 199 THR A CA 1
ATOM 1623 C C . THR A 1 199 ? -2.511 0.839 8.305 1.00 97.50 199 THR A C 1
ATOM 1625 O O . THR A 1 199 ? -3.605 1.305 8.619 1.00 97.50 199 THR A O 1
ATOM 1628 N N . MET A 1 200 ? -1.420 1.572 8.179 1.00 96.25 200 MET A N 1
ATOM 1629 C CA . MET A 1 200 ? -1.367 3.024 8.274 1.00 96.25 200 MET A CA 1
ATOM 1630 C C . MET A 1 200 ? -0.474 3.538 7.156 1.00 96.25 200 MET A C 1
ATOM 1632 O O . MET A 1 200 ? 0.440 2.823 6.755 1.00 96.25 200 MET A O 1
ATOM 1636 N N . GLY A 1 201 ? -0.693 4.752 6.680 1.00 94.88 201 GLY A N 1
ATOM 1637 C CA . GLY A 1 201 ? 0.248 5.405 5.788 1.00 94.88 201 GLY A CA 1
ATOM 1638 C C . GLY A 1 201 ? 0.481 6.852 6.162 1.00 94.88 201 GLY A C 1
ATOM 1639 O O . GLY A 1 201 ? -0.414 7.514 6.682 1.00 94.88 201 GLY A O 1
ATOM 1640 N N . ASP A 1 202 ? 1.696 7.311 5.883 1.00 92.50 202 ASP A N 1
ATOM 1641 C CA . ASP A 1 202 ? 2.112 8.701 6.010 1.00 92.50 202 ASP A CA 1
ATOM 1642 C C . ASP A 1 202 ? 2.499 9.207 4.627 1.00 92.50 202 ASP A C 1
ATOM 1644 O O . ASP A 1 202 ? 3.241 8.528 3.909 1.00 92.50 202 ASP A O 1
ATOM 1648 N N . TRP A 1 203 ? 2.098 10.431 4.300 1.00 91.12 203 TRP A N 1
ATOM 1649 C CA . TRP A 1 203 ? 2.597 11.108 3.110 1.00 91.12 203 TRP A CA 1
ATOM 1650 C C . TRP A 1 203 ? 3.033 12.536 3.416 1.00 91.12 203 TRP A C 1
ATOM 1652 O O . TRP A 1 203 ? 2.477 13.225 4.276 1.00 91.12 203 TRP A O 1
ATOM 1662 N N . ASP A 1 204 ? 4.045 12.982 2.681 1.00 88.25 204 ASP A N 1
ATOM 1663 C CA . ASP A 1 204 ? 4.442 14.379 2.573 1.00 88.25 204 ASP A CA 1
ATOM 1664 C C . ASP A 1 204 ? 5.036 14.654 1.179 1.00 88.25 204 ASP A C 1
ATOM 1666 O O . ASP A 1 204 ? 5.037 13.810 0.282 1.00 88.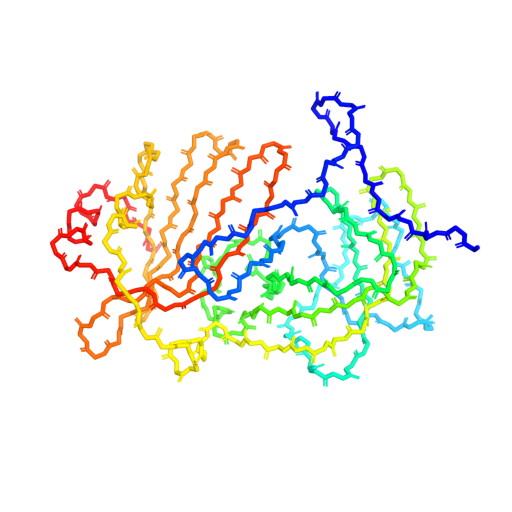25 204 ASP A O 1
ATOM 1670 N N . PHE A 1 205 ? 5.586 15.849 0.964 1.00 84.62 205 PHE A N 1
ATOM 1671 C CA . PHE A 1 205 ? 6.203 16.222 -0.316 1.00 84.62 205 PHE A CA 1
ATOM 1672 C C . PHE A 1 205 ? 7.373 15.328 -0.756 1.00 84.62 205 PHE A C 1
ATOM 1674 O O . PHE A 1 205 ? 7.818 15.404 -1.909 1.00 84.62 205 PHE A O 1
ATOM 1681 N N . HIS A 1 206 ? 7.915 14.511 0.141 1.00 83.44 206 HIS A N 1
ATOM 1682 C CA . HIS A 1 206 ? 9.136 13.735 -0.019 1.00 83.44 206 HIS A CA 1
ATOM 1683 C C . HIS A 1 206 ? 8.993 12.245 0.309 1.00 83.44 206 HIS A C 1
ATOM 1685 O O . HIS A 1 206 ? 9.966 11.513 0.106 1.00 83.44 206 HIS A O 1
ATOM 1691 N N . LEU A 1 207 ? 7.820 11.781 0.733 1.00 84.62 207 LEU A N 1
ATOM 1692 C CA . LEU A 1 207 ? 7.562 10.373 1.001 1.00 84.62 207 LEU A CA 1
ATOM 1693 C C . LEU A 1 207 ? 6.090 10.019 0.823 1.00 84.62 207 LEU A C 1
ATOM 1695 O O . LEU A 1 207 ? 5.213 10.842 1.064 1.00 84.62 207 LEU A O 1
ATOM 1699 N N . ASP A 1 208 ? 5.860 8.759 0.485 1.00 91.44 208 ASP A N 1
ATOM 1700 C CA . ASP A 1 208 ? 4.542 8.140 0.496 1.00 91.44 208 ASP A CA 1
ATOM 1701 C C . ASP A 1 208 ? 4.746 6.678 0.923 1.00 91.44 208 ASP A C 1
ATOM 1703 O O . ASP A 1 208 ? 5.410 5.890 0.236 1.00 91.44 208 ASP A O 1
ATOM 1707 N N . MET A 1 209 ? 4.360 6.369 2.162 1.00 94.38 209 MET A N 1
ATOM 1708 C CA . MET A 1 209 ? 4.720 5.133 2.860 1.00 94.38 209 MET A CA 1
ATOM 1709 C C . MET A 1 209 ? 3.485 4.489 3.469 1.00 94.38 209 MET A C 1
ATOM 1711 O O . MET A 1 209 ? 2.662 5.176 4.061 1.00 94.38 209 MET A O 1
ATOM 1715 N N . ALA A 1 210 ? 3.434 3.160 3.431 1.00 96.31 210 ALA A N 1
ATOM 1716 C CA . ALA A 1 210 ? 2.449 2.347 4.124 1.00 96.31 210 ALA A CA 1
ATOM 1717 C C . ALA A 1 210 ? 3.131 1.347 5.066 1.00 96.31 210 ALA A C 1
ATOM 1719 O O . ALA A 1 210 ? 4.171 0.760 4.751 1.00 96.31 210 ALA A O 1
ATOM 1720 N N . TYR A 1 211 ? 2.512 1.109 6.215 1.00 97.00 211 TYR A N 1
ATOM 1721 C CA . TYR A 1 211 ? 2.997 0.229 7.267 1.00 97.00 211 TYR A CA 1
ATOM 1722 C C . TYR A 1 211 ? 1.919 -0.791 7.621 1.00 97.00 211 TYR A C 1
ATOM 1724 O O . TYR A 1 211 ? 0.802 -0.414 7.966 1.00 97.00 211 TYR A O 1
ATOM 1732 N N . GLY A 1 212 ? 2.249 -2.078 7.535 1.00 97.50 212 GLY A N 1
ATOM 1733 C CA . GLY A 1 212 ? 1.334 -3.193 7.780 1.00 97.50 212 GLY A CA 1
ATOM 1734 C C . GLY A 1 212 ? 1.646 -3.907 9.088 1.00 97.50 212 GLY A C 1
ATOM 1735 O O . GLY A 1 212 ? 2.809 -4.193 9.379 1.00 97.50 212 GLY A O 1
ATOM 1736 N N . GLY A 1 213 ? 0.620 -4.197 9.885 1.00 96.88 213 GLY A N 1
ATOM 1737 C CA . GLY A 1 213 ? 0.790 -4.798 11.205 1.00 96.88 213 GLY A CA 1
ATOM 1738 C C . GLY A 1 213 ? -0.523 -5.239 11.847 1.00 96.88 213 GLY A C 1
ATOM 1739 O O . GLY A 1 213 ? -1.523 -5.492 11.175 1.00 96.88 213 GLY A O 1
ATOM 1740 N N . ASN A 1 214 ? -0.503 -5.376 13.172 1.00 97.44 214 ASN A N 1
ATOM 1741 C CA . ASN A 1 214 ? -1.670 -5.764 13.964 1.00 97.44 214 ASN A CA 1
ATOM 1742 C C . ASN A 1 214 ? -1.644 -5.083 15.340 1.00 97.44 214 ASN A C 1
ATOM 1744 O O . ASN A 1 214 ? -1.360 -5.717 16.360 1.00 97.44 214 ASN A O 1
ATOM 1748 N N . LEU A 1 215 ? -1.911 -3.778 15.376 1.00 97.88 215 LEU A N 1
ATOM 1749 C CA . LEU A 1 215 ? -1.896 -3.012 16.624 1.00 97.88 215 LEU A CA 1
ATOM 1750 C C . LEU A 1 215 ? -3.300 -2.944 17.224 1.00 97.88 215 LEU A C 1
ATOM 1752 O O . LEU A 1 215 ? -4.247 -2.528 16.560 1.00 97.88 215 LEU A O 1
ATOM 1756 N N . ILE A 1 216 ? -3.458 -3.343 18.483 1.00 98.00 216 ILE A N 1
ATOM 1757 C CA . ILE A 1 216 ? -4.734 -3.233 19.193 1.00 98.00 216 ILE A CA 1
ATOM 1758 C C . ILE A 1 216 ? -4.856 -1.814 19.738 1.00 98.00 216 ILE A C 1
ATOM 1760 O O . ILE A 1 216 ? -4.132 -1.439 20.658 1.00 98.00 216 ILE A O 1
ATOM 1764 N N . LEU A 1 217 ? -5.806 -1.054 19.202 1.00 98.06 217 LEU A N 1
ATOM 1765 C CA . LEU A 1 217 ? -6.100 0.290 19.681 1.00 98.06 217 LEU A CA 1
ATOM 1766 C C . LEU A 1 217 ? -6.873 0.212 21.009 1.00 98.06 217 LEU A C 1
ATOM 1768 O O . LEU A 1 217 ? -7.885 -0.502 21.079 1.00 98.06 217 LEU A O 1
ATOM 1772 N N . PRO A 1 218 ? -6.442 0.930 22.062 1.00 97.69 218 PRO A N 1
ATOM 1773 C CA . PRO A 1 218 ? -7.217 1.040 23.289 1.00 97.69 218 PRO A CA 1
ATOM 1774 C C . PRO A 1 218 ? -8.588 1.663 23.015 1.00 97.69 218 PRO A C 1
ATOM 1776 O O . PRO A 1 218 ? -8.691 2.726 22.409 1.00 97.69 218 PRO A O 1
ATOM 1779 N N . GLU A 1 219 ? -9.650 1.020 23.502 1.00 96.31 219 GLU A N 1
ATOM 1780 C CA . GLU A 1 219 ? -11.032 1.477 23.291 1.00 96.31 219 GLU A CA 1
ATOM 1781 C C . GLU A 1 219 ? -11.270 2.934 23.736 1.00 96.31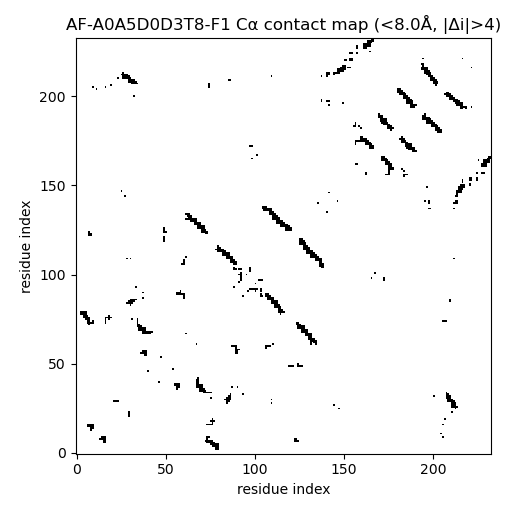 219 GLU A C 1
ATOM 1783 O O . GLU A 1 219 ? -11.855 3.677 22.952 1.00 96.31 219 GLU A O 1
ATOM 1788 N N . PRO A 1 220 ? -10.754 3.412 24.892 1.00 96.31 220 PRO A N 1
ATOM 1789 C CA . PRO A 1 220 ? -10.917 4.816 25.273 1.00 96.31 220 PRO A CA 1
ATOM 1790 C C . PRO A 1 220 ? -10.280 5.804 24.286 1.00 96.31 220 PRO A C 1
ATOM 1792 O O . PRO A 1 220 ? -10.858 6.855 24.024 1.00 96.31 220 PRO A O 1
ATOM 1795 N N . GLU A 1 221 ? -9.106 5.475 23.736 1.00 95.69 221 GLU A N 1
ATOM 1796 C CA . GLU A 1 221 ? -8.420 6.333 22.762 1.00 95.69 221 GLU A CA 1
ATOM 1797 C C . GLU A 1 221 ? -9.155 6.335 21.421 1.00 95.69 221 GLU A C 1
ATOM 1799 O O . GLU A 1 221 ? -9.327 7.382 20.796 1.00 95.69 221 GLU A O 1
ATOM 1804 N N . TRP A 1 222 ? -9.629 5.161 20.998 1.00 95.69 222 TRP A N 1
ATOM 1805 C CA . TRP A 1 222 ? -10.422 5.020 19.787 1.00 95.69 222 TRP A CA 1
ATOM 1806 C C . TRP A 1 222 ? -11.737 5.799 19.878 1.00 95.69 222 TRP A C 1
ATOM 1808 O O . TRP A 1 222 ? -12.048 6.578 18.980 1.00 95.69 222 TRP A O 1
ATOM 1818 N N . ASP A 1 223 ? -12.476 5.667 20.980 1.00 94.31 223 ASP A N 1
ATOM 1819 C CA . ASP A 1 223 ? -13.728 6.396 21.201 1.00 94.31 223 ASP A CA 1
ATOM 1820 C C . ASP A 1 223 ? -13.507 7.917 21.247 1.00 94.31 223 ASP A C 1
ATOM 1822 O O . ASP A 1 223 ? -14.303 8.686 20.695 1.00 94.31 223 ASP A O 1
ATOM 1826 N N . GLU A 1 224 ? -12.409 8.375 21.858 1.00 92.88 224 GLU A N 1
ATOM 1827 C CA . GLU A 1 224 ? -12.039 9.789 21.842 1.00 92.88 224 GLU A CA 1
ATOM 1828 C C . GLU A 1 224 ? -11.746 10.274 20.416 1.00 92.88 224 GLU A C 1
ATOM 1830 O O . GLU A 1 224 ? -12.243 11.333 20.019 1.00 92.88 224 GLU A O 1
ATOM 1835 N N . MET A 1 225 ? -10.985 9.511 19.630 1.00 91.88 225 MET A N 1
ATOM 1836 C CA . MET A 1 225 ? -10.718 9.827 18.226 1.00 91.88 225 MET A CA 1
ATOM 1837 C C . MET A 1 225 ? -12.026 9.910 17.424 1.00 91.88 225 MET A C 1
ATOM 1839 O O . MET A 1 225 ? -12.276 10.927 16.776 1.00 91.88 225 MET A O 1
ATOM 1843 N N . LEU A 1 226 ? -12.913 8.914 17.545 1.00 91.94 226 LEU A N 1
ATOM 1844 C CA . LEU A 1 226 ? -14.221 8.897 16.878 1.00 91.94 226 LEU A CA 1
ATOM 1845 C C . LEU A 1 226 ? -15.068 10.135 17.196 1.00 91.94 226 LEU A C 1
ATOM 1847 O O . LEU A 1 226 ? -15.780 10.632 16.323 1.00 91.94 226 LEU A O 1
ATOM 1851 N N . SER A 1 227 ? -14.983 10.654 18.424 1.00 90.88 227 SER A N 1
ATOM 1852 C CA . SER A 1 227 ? -15.718 11.855 18.844 1.00 90.88 227 SER A CA 1
ATOM 1853 C C . SER A 1 227 ? -15.248 13.143 18.154 1.00 90.88 227 SER A C 1
ATOM 1855 O O . SER A 1 227 ? -15.997 14.121 18.096 1.00 90.88 227 SER A O 1
ATOM 1857 N N . LYS A 1 228 ? -14.017 13.146 17.627 1.00 88.62 228 LYS A N 1
ATOM 1858 C CA . LYS A 1 228 ? -13.397 14.267 16.906 1.00 88.62 228 LYS A CA 1
ATOM 1859 C C . LYS A 1 228 ? -13.558 14.139 15.387 1.00 88.62 228 LYS A C 1
ATOM 1861 O O . LYS A 1 228 ? -13.327 15.119 14.679 1.00 88.62 228 LYS A O 1
ATOM 1866 N N . CYS A 1 229 ? -13.933 12.959 14.891 1.00 90.44 229 CYS A N 1
ATOM 1867 C CA . CYS A 1 229 ? -14.013 12.680 13.465 1.00 90.44 229 CYS A CA 1
ATOM 1868 C C . CYS A 1 229 ? -15.291 13.213 12.809 1.00 90.44 229 CYS A C 1
ATOM 1870 O O . CYS A 1 229 ? -16.386 13.166 13.373 1.00 90.44 229 CYS A O 1
ATOM 1872 N N . THR A 1 230 ? -15.158 13.642 11.555 1.00 89.88 230 THR A N 1
ATOM 1873 C CA . THR A 1 230 ? -16.299 13.848 10.654 1.00 89.88 230 THR A CA 1
ATOM 1874 C C . THR A 1 230 ? -16.585 12.555 9.895 1.00 89.88 230 THR A C 1
ATOM 1876 O O . THR A 1 230 ? -15.679 11.987 9.293 1.00 89.88 230 THR A O 1
ATOM 1879 N N . TRP A 1 231 ? -17.836 12.096 9.903 1.00 88.62 231 TRP A N 1
ATOM 1880 C CA . TRP A 1 231 ? -18.237 10.839 9.265 1.00 88.62 231 TRP A CA 1
ATOM 1881 C C . TRP A 1 231 ? -18.637 11.044 7.799 1.00 88.62 231 TRP A C 1
ATOM 1883 O O . TRP A 1 231 ? -19.472 11.905 7.508 1.00 88.62 231 TRP A O 1
ATOM 1893 N N . TYR A 1 232 ? -18.080 10.228 6.903 1.00 73.50 232 TYR A N 1
ATOM 1894 C CA . TYR A 1 232 ? -18.566 10.035 5.535 1.00 73.50 232 TYR A CA 1
ATOM 1895 C C . TYR A 1 232 ? -19.534 8.849 5.483 1.00 73.50 232 TYR A C 1
ATOM 1897 O O . TYR A 1 232 ? -19.405 7.899 6.258 1.00 73.50 232 TYR A O 1
ATOM 1905 N N . GLY A 1 233 ? -20.521 8.926 4.591 1.00 56.81 233 GLY A N 1
ATOM 1906 C CA . GLY A 1 233 ? -21.533 7.893 4.380 1.00 56.81 233 GLY A CA 1
ATOM 1907 C C . GLY A 1 233 ? -21.834 7.699 2.910 1.00 56.81 233 GLY A C 1
ATOM 1908 O O . GLY A 1 233 ? -21.636 8.672 2.147 1.00 56.81 233 GLY A O 1
#

Sequence (233 aa):
MDEEIIVFECTVCHKNYEKAKKDHPDFEITGLDNVMDWSDFRPEDDLPGLDERIWARSEKAPTAGERRIVQVHSHFHMTVGESFWTLFTPALSHFNGWDSHPEEIEASAFVRCKVERVLDRNGQRAWVELYIEEVTLLSELCAIVPPRDGSGYAEHLGLYRNPHIFQWQDWFLVTSSAEGDLGVWGLVRKTAGRYHLVTMGDWDFHLDMAYGGNLILPEPEWDEMLSKCTWYG

Secondary structure (DSSP, 8-state):
-PPPEEE-B-TTT-SBPPPP----TT-SEEEE-SSEEE----TTS-PPPTT----PPPSS---TT-EEEEEEETT-EEETT-EEEEEE--HHHHHH-TTT-GGGGGG-EEEEEEEEEEEEE-SSEEEEEEEEEEEEEHHHHHHHSPPEE-TTHHHHHT-SSS-EEEEETTEEEEEEEETTTEEEEEEEEEETTEEEEEEEEEEETTEEEEEEEEEEE-HHHHHHHHHHPEEE-